Protein AF-A0A183E0H4-F1 (afdb_monomer_lite)

Sequence (202 aa):
MSLLGHLHLLYDAYFPPGSENLATLLWRYYAEKIAILVRGGAHVHQIIESRLINFPWLLFWPSLSDLASMDKVMIEGAPESAPLVTQIVVRIPWLSLIQFQAQQPMDAHRAFHSLLFSLLASCVSRPANYAICRASMPRLLNSLGALPWQLIEVERLNAVSARIASTFAPEILSDSNDVNNAFFEFVLPLLVKFFVREMKDI

Secondary structure (DSSP, 8-state):
--HHHHHHHHHHTTPPTT--SHHHHHHHHIIIIITT--SSHHHHHHHHHHHHTTS-GGG----HHHHHHHHHHHHHS-GGGHHHHHHHHTTS-HHHHHHHHTTS-HHHHHHHHHHHHHHHHHHHSSHHHHGGGTTHHHHHHHHHTTS-GGGS-HHHHHHHHHHHHHHS-GGGGTS--HHHHHHHHHHHHHHHHHHHHHTT--

Foldseek 3Di:
DDPVVVVFVVVCVVDDPPQNGPLSVVLVCCLPPQQADAPPNLVVLVVCLVVCLPPQLCPDQDALVSLVSLLCSLPNGHVSNLQSSLSSVLNHPVVVSLVVQVPPPLVSNLSVLLSNLSNLLSCLLDCVNCVVPLVSQLVVLVVCLPDPSVSHDPVSVVVSVVVSVVRHDPCCVVDPDSNSVSVCSSCVVVVVVVVVVVVVVD

Structure (mmCIF, N/CA/C/O backbone):
data_AF-A0A183E0H4-F1
#
_entry.id   AF-A0A183E0H4-F1
#
loop_
_atom_site.group_PDB
_atom_site.id
_atom_site.type_symbol
_atom_site.label_atom_id
_atom_site.label_alt_id
_atom_site.label_comp_id
_atom_site.label_asym_id
_atom_site.label_entity_id
_atom_site.label_seq_id
_atom_site.pdbx_PDB_ins_code
_atom_site.Cartn_x
_atom_site.Cartn_y
_atom_site.Cartn_z
_atom_site.occupancy
_atom_site.B_iso_or_equiv
_atom_site.auth_seq_id
_atom_site.auth_comp_id
_atom_site.auth_asym_id
_atom_site.auth_atom_id
_atom_site.pdbx_PDB_model_num
ATOM 1 N N . MET A 1 1 ? 9.330 -21.866 23.495 1.00 54.56 1 MET A N 1
ATOM 2 C CA . MET A 1 1 ? 9.533 -20.597 22.756 1.00 54.56 1 MET A CA 1
ATOM 3 C C . MET A 1 1 ? 10.850 -20.666 21.995 1.00 54.56 1 MET A C 1
ATOM 5 O O . MET A 1 1 ? 11.801 -21.203 22.546 1.00 54.56 1 MET A O 1
ATOM 9 N N . SER A 1 2 ? 10.900 -20.205 20.739 1.00 76.12 2 SER A N 1
ATOM 10 C CA . SER A 1 2 ? 12.092 -20.293 19.874 1.00 76.12 2 SER A CA 1
ATOM 11 C C . SER A 1 2 ? 13.109 -19.173 20.154 1.00 76.12 2 SER A C 1
ATOM 13 O O . SER A 1 2 ? 12.760 -18.146 20.734 1.00 76.12 2 SER A O 1
ATOM 15 N N . LEU A 1 3 ? 14.362 -19.352 19.712 1.00 63.81 3 LEU A N 1
ATOM 16 C CA . LEU A 1 3 ? 15.430 -18.336 19.773 1.00 63.81 3 LEU A CA 1
ATOM 17 C C . LEU A 1 3 ? 14.998 -17.011 19.124 1.00 63.81 3 LEU A C 1
ATOM 19 O O . LEU A 1 3 ? 15.255 -15.938 19.661 1.00 63.81 3 LEU A O 1
ATOM 23 N N . LEU A 1 4 ? 14.285 -17.104 18.000 1.00 62.47 4 LEU A N 1
ATOM 24 C CA . LEU A 1 4 ? 13.725 -15.952 17.299 1.00 62.47 4 LEU A CA 1
ATOM 25 C C . LEU A 1 4 ? 12.728 -15.190 18.187 1.00 62.47 4 LEU A C 1
ATOM 27 O O . LEU A 1 4 ? 12.750 -13.967 18.210 1.00 62.47 4 LEU A O 1
ATOM 31 N N . GLY A 1 5 ? 11.918 -15.902 18.978 1.00 66.81 5 GLY A N 1
ATOM 32 C CA . GLY A 1 5 ? 10.994 -15.294 19.940 1.00 66.81 5 GLY A CA 1
ATOM 33 C C . GLY A 1 5 ? 11.697 -14.542 21.077 1.00 66.81 5 GLY A C 1
ATOM 34 O O . GLY A 1 5 ? 11.263 -13.456 21.444 1.00 66.81 5 GLY A O 1
ATOM 35 N N . HIS A 1 6 ? 12.812 -15.069 21.596 1.00 63.81 6 HIS A N 1
ATOM 36 C CA . HIS A 1 6 ? 13.625 -14.354 22.592 1.00 63.81 6 HIS A CA 1
ATOM 37 C C . HIS A 1 6 ? 14.328 -13.125 22.005 1.00 63.81 6 HIS A C 1
ATOM 39 O O . HIS A 1 6 ? 14.405 -12.097 22.671 1.00 63.81 6 HIS A O 1
ATOM 45 N N . LEU A 1 7 ? 14.819 -13.218 20.765 1.00 64.06 7 LEU A N 1
ATOM 46 C CA . LEU A 1 7 ? 15.409 -12.076 20.069 1.00 64.06 7 LEU A CA 1
ATOM 47 C C . LEU A 1 7 ? 14.367 -10.978 19.843 1.00 64.06 7 LEU A C 1
ATOM 49 O O . LEU A 1 7 ? 14.660 -9.828 20.138 1.00 64.06 7 LEU A O 1
ATOM 53 N N . HIS A 1 8 ? 13.149 -11.322 19.413 1.00 63.44 8 HIS A N 1
ATOM 54 C CA . HIS A 1 8 ? 12.055 -10.355 19.279 1.00 63.44 8 HIS A CA 1
ATOM 55 C C . HIS A 1 8 ? 11.807 -9.580 20.579 1.00 63.44 8 HIS A C 1
ATOM 57 O O . HIS A 1 8 ? 11.914 -8.360 20.579 1.00 63.44 8 HIS A O 1
ATOM 63 N N . LEU A 1 9 ? 11.610 -10.284 21.699 1.00 65.81 9 LEU A N 1
ATOM 64 C CA . LEU A 1 9 ? 11.351 -9.650 22.998 1.00 65.81 9 LEU A CA 1
ATOM 65 C C . LEU A 1 9 ? 12.494 -8.742 23.480 1.00 65.81 9 LEU A C 1
ATOM 67 O O . LEU A 1 9 ? 12.243 -7.709 24.096 1.00 65.81 9 LEU A O 1
ATOM 71 N N . LEU A 1 10 ? 13.750 -9.119 23.221 1.00 63.91 10 LEU A N 1
ATOM 72 C CA . LEU A 1 10 ? 14.912 -8.301 23.581 1.00 63.91 10 LEU A CA 1
ATOM 73 C C . LEU A 1 10 ? 15.050 -7.066 22.688 1.00 63.91 10 LEU A C 1
ATOM 75 O O . LEU A 1 10 ? 15.424 -6.007 23.180 1.00 63.91 10 LEU A O 1
ATOM 79 N N . TYR A 1 11 ? 14.751 -7.184 21.396 1.00 62.31 11 TYR A N 1
ATOM 80 C CA . TYR A 1 11 ? 14.824 -6.061 20.463 1.00 62.31 11 TYR A CA 1
ATOM 81 C C . TYR A 1 11 ? 13.684 -5.056 20.659 1.00 62.31 11 TYR A C 1
ATOM 83 O O . TYR A 1 11 ? 13.938 -3.855 20.573 1.00 62.31 11 TYR A O 1
ATOM 91 N N . ASP A 1 12 ? 12.482 -5.519 21.018 1.00 61.09 12 ASP A N 1
ATOM 92 C CA . ASP A 1 12 ? 11.325 -4.659 21.299 1.00 61.09 12 ASP A CA 1
ATOM 93 C C . ASP A 1 12 ? 11.611 -3.646 22.431 1.00 61.09 12 ASP A C 1
ATOM 95 O O . ASP A 1 12 ? 11.100 -2.529 22.412 1.00 61.09 12 ASP A O 1
ATOM 99 N N . ALA A 1 13 ? 12.502 -3.981 23.376 1.00 64.12 13 ALA A N 1
ATOM 100 C CA . ALA A 1 13 ? 12.922 -3.086 24.461 1.00 64.12 13 ALA A CA 1
ATOM 101 C C . ALA A 1 13 ? 13.880 -1.953 24.028 1.00 64.12 13 ALA A C 1
ATOM 103 O O . ALA A 1 13 ? 14.036 -0.976 24.761 1.00 64.12 13 ALA A O 1
ATOM 104 N N . TYR A 1 14 ? 14.532 -2.071 22.866 1.00 65.12 14 TYR A N 1
ATOM 105 C CA . TYR A 1 14 ? 15.525 -1.109 22.359 1.00 65.12 14 TYR A CA 1
ATOM 106 C C . TYR A 1 14 ? 15.056 -0.342 21.124 1.00 65.12 14 TYR A C 1
ATOM 108 O O . TYR A 1 14 ? 15.820 0.437 20.544 1.00 65.12 14 TYR A O 1
ATOM 116 N N . PHE A 1 15 ? 13.818 -0.557 20.692 1.00 59.38 15 PHE A N 1
ATOM 117 C CA . PHE A 1 15 ? 13.309 0.120 19.520 1.00 59.38 15 PHE A CA 1
ATOM 118 C C . PHE A 1 15 ? 13.012 1.601 19.797 1.00 59.38 15 PHE A C 1
ATOM 120 O O . PHE A 1 15 ? 12.482 1.953 20.854 1.00 59.38 15 PHE A O 1
ATOM 127 N N . PRO A 1 16 ? 13.375 2.502 18.863 1.00 57.97 16 PRO A N 1
ATOM 128 C CA . PRO A 1 16 ? 13.079 3.916 19.004 1.00 57.97 16 PRO A CA 1
ATOM 129 C C . PRO A 1 16 ? 11.561 4.130 19.112 1.00 57.97 16 PRO A C 1
ATOM 131 O O . PRO A 1 16 ? 10.794 3.361 18.519 1.00 57.97 16 PRO A O 1
ATOM 134 N N . PRO A 1 17 ? 11.115 5.183 19.820 1.00 54.41 17 PRO A N 1
ATOM 135 C CA . PRO A 1 17 ? 9.699 5.465 20.021 1.00 54.41 17 PRO A CA 1
ATOM 136 C C . PRO A 1 17 ? 8.885 5.374 18.723 1.00 54.41 17 PRO A C 1
ATOM 138 O O . PRO A 1 17 ? 9.263 5.918 17.685 1.00 54.41 17 PRO A O 1
ATOM 141 N N . GLY A 1 18 ? 7.769 4.646 18.785 1.00 56.28 18 GLY A N 1
ATOM 142 C CA . GLY A 1 18 ? 6.884 4.393 17.648 1.00 56.28 18 GLY A CA 1
ATOM 143 C C . GLY A 1 18 ? 7.304 3.232 16.743 1.00 56.28 18 GLY A C 1
ATOM 144 O O . GLY A 1 18 ? 6.648 3.020 15.730 1.00 56.28 18 GLY A O 1
ATOM 145 N N . SER A 1 19 ? 8.387 2.512 17.041 1.00 57.25 19 SER A N 1
ATOM 146 C CA . SER A 1 19 ? 8.792 1.316 16.294 1.00 57.25 19 SER A CA 1
ATOM 147 C C . SER A 1 19 ? 8.360 0.070 17.056 1.00 57.25 19 SER A C 1
ATOM 149 O O . SER A 1 19 ? 9.079 -0.433 17.908 1.00 57.25 19 SER A O 1
ATOM 151 N N . GLU A 1 20 ? 7.142 -0.384 16.773 1.00 68.25 20 GLU A N 1
ATOM 152 C CA . GLU A 1 20 ? 6.485 -1.451 17.539 1.00 68.25 20 GLU A CA 1
ATOM 153 C C . GLU A 1 20 ? 7.101 -2.834 17.295 1.00 68.25 20 GLU A C 1
ATOM 155 O O . GLU A 1 20 ? 6.938 -3.729 18.116 1.00 68.25 20 GLU A O 1
ATOM 160 N N . ASN A 1 21 ? 7.801 -3.016 16.170 1.00 77.00 21 ASN A N 1
ATOM 161 C CA . ASN A 1 21 ? 8.535 -4.235 15.853 1.00 77.00 21 ASN A CA 1
ATOM 162 C C . ASN A 1 21 ? 9.604 -4.004 14.764 1.00 77.00 21 ASN A C 1
ATOM 164 O O . ASN A 1 21 ? 9.688 -2.944 14.132 1.00 77.00 21 ASN A O 1
ATOM 168 N N . LEU A 1 22 ? 10.403 -5.045 14.500 1.00 83.94 22 LEU A N 1
ATOM 169 C CA . LEU A 1 22 ? 11.461 -5.036 13.483 1.00 83.94 22 LEU A CA 1
ATOM 170 C C . LEU A 1 22 ? 10.940 -4.719 12.070 1.00 83.94 22 LEU A C 1
ATOM 172 O O . LEU A 1 22 ? 11.652 -4.088 11.291 1.00 83.94 22 LEU A O 1
ATOM 176 N N . ALA A 1 23 ? 9.714 -5.133 11.734 1.00 88.62 23 ALA A N 1
ATOM 177 C CA . ALA A 1 23 ? 9.121 -4.854 10.428 1.00 88.62 23 ALA A CA 1
ATOM 178 C C . ALA A 1 23 ? 8.888 -3.352 10.240 1.00 88.62 23 ALA A C 1
ATOM 180 O O . ALA A 1 23 ? 9.222 -2.808 9.190 1.00 88.62 23 ALA A O 1
ATOM 181 N N . THR A 1 24 ? 8.395 -2.675 11.279 1.00 88.12 24 THR A N 1
ATOM 182 C CA . THR A 1 24 ? 8.194 -1.221 11.287 1.00 88.12 24 THR A CA 1
ATOM 183 C C . THR A 1 24 ? 9.509 -0.469 11.119 1.00 88.12 24 THR A C 1
ATOM 185 O O . THR A 1 24 ? 9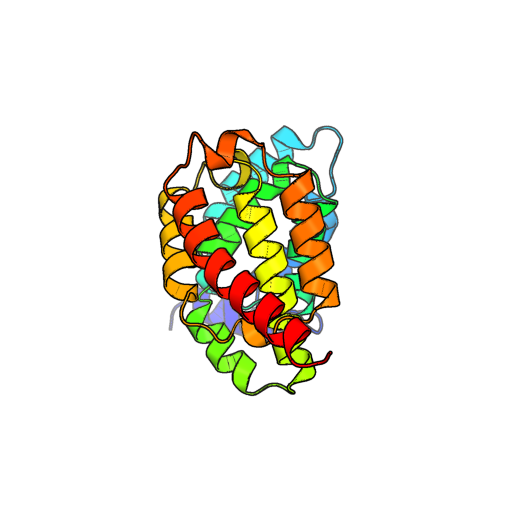.583 0.469 10.326 1.00 88.12 24 THR A O 1
ATOM 188 N N . LEU A 1 25 ? 10.580 -0.901 11.791 1.00 87.12 25 LEU A N 1
ATOM 189 C CA . LEU A 1 25 ? 11.903 -0.301 11.590 1.00 87.12 25 LEU A CA 1
ATOM 190 C C . LEU A 1 25 ? 12.424 -0.473 10.174 1.00 87.12 25 LEU A C 1
ATOM 192 O O . LEU A 1 25 ? 12.925 0.478 9.573 1.00 87.12 25 LEU A O 1
ATOM 196 N N . LEU A 1 26 ? 12.318 -1.692 9.655 1.00 90.69 26 LEU A N 1
ATOM 197 C CA . LEU A 1 26 ? 12.796 -2.020 8.324 1.00 90.69 26 LEU A CA 1
ATOM 198 C C . LEU A 1 26 ? 12.029 -1.233 7.262 1.00 90.69 26 LEU A C 1
ATOM 200 O O . LEU A 1 26 ? 12.641 -0.685 6.347 1.00 90.69 26 LEU A O 1
ATOM 204 N N . TRP A 1 27 ? 10.708 -1.128 7.431 1.00 93.38 27 TRP A N 1
ATOM 205 C CA . TRP A 1 27 ? 9.846 -0.297 6.603 1.00 93.38 27 TRP A CA 1
ATOM 206 C C . TRP A 1 27 ? 10.286 1.169 6.626 1.00 93.38 27 TRP A C 1
ATOM 208 O O . TRP A 1 27 ? 10.532 1.744 5.569 1.00 93.38 27 TRP A O 1
ATOM 218 N N . ARG A 1 28 ? 10.449 1.774 7.808 1.00 91.81 28 ARG A N 1
ATOM 219 C CA . ARG A 1 28 ? 10.838 3.189 7.926 1.00 91.81 28 ARG A CA 1
ATOM 220 C C . ARG A 1 28 ? 12.201 3.470 7.320 1.00 91.81 28 ARG A C 1
ATOM 222 O O . ARG A 1 28 ? 12.344 4.421 6.558 1.00 91.81 28 ARG A O 1
ATOM 229 N N . TYR A 1 29 ? 13.182 2.609 7.587 1.00 91.12 29 TYR A N 1
ATOM 230 C CA . TYR A 1 29 ? 14.496 2.724 6.963 1.00 91.12 29 TYR A CA 1
ATOM 231 C C . TYR A 1 29 ? 14.396 2.656 5.434 1.00 91.12 29 TYR A C 1
ATOM 233 O O . TYR A 1 29 ? 14.982 3.486 4.737 1.00 91.12 29 TYR A O 1
ATOM 241 N N . TYR A 1 30 ? 13.624 1.700 4.909 1.00 92.94 30 TYR A N 1
ATOM 242 C CA . TYR A 1 30 ? 13.388 1.581 3.475 1.00 92.94 30 TYR A CA 1
ATOM 243 C C . TYR A 1 30 ? 12.743 2.851 2.903 1.00 92.94 30 TYR A C 1
ATOM 245 O O . TYR A 1 30 ? 13.280 3.434 1.961 1.00 92.94 30 TYR A O 1
ATOM 253 N N . ALA A 1 31 ? 11.644 3.315 3.499 1.00 93.75 31 ALA A N 1
ATOM 254 C CA . ALA A 1 31 ? 10.902 4.485 3.046 1.00 93.75 31 ALA A CA 1
ATOM 255 C C . ALA A 1 31 ? 11.752 5.768 3.064 1.00 93.75 31 ALA A C 1
ATOM 257 O O . ALA A 1 31 ? 11.697 6.562 2.128 1.00 93.75 31 ALA A O 1
ATOM 258 N N . GLU A 1 32 ? 12.573 5.965 4.097 1.00 92.00 32 GLU A N 1
ATOM 259 C CA . GLU A 1 32 ? 13.366 7.186 4.260 1.00 92.00 32 GLU A CA 1
ATOM 260 C C . GLU A 1 32 ? 14.668 7.198 3.457 1.00 92.00 32 GLU A C 1
ATOM 262 O O . GLU A 1 32 ? 15.131 8.266 3.055 1.00 92.00 32 GLU A O 1
ATOM 267 N N . LYS A 1 33 ? 15.318 6.040 3.290 1.00 90.19 33 LYS A N 1
ATOM 268 C CA . LYS A 1 33 ? 16.689 5.976 2.753 1.00 90.19 33 LYS A CA 1
ATOM 269 C C . LYS A 1 33 ? 16.774 5.361 1.373 1.00 90.19 33 LYS A C 1
ATOM 271 O O . LYS A 1 33 ? 17.664 5.731 0.613 1.00 90.19 33 LYS A O 1
ATOM 276 N N . ILE A 1 34 ? 15.886 4.425 1.059 1.00 90.06 34 ILE A N 1
ATOM 277 C CA . ILE A 1 34 ? 15.992 3.603 -0.146 1.00 90.06 34 ILE A CA 1
ATOM 278 C C . ILE A 1 34 ? 14.960 4.021 -1.183 1.00 90.06 34 ILE A C 1
ATOM 280 O O . ILE A 1 34 ? 15.313 4.245 -2.338 1.00 90.06 34 ILE A O 1
ATOM 284 N N . ALA A 1 35 ? 13.702 4.174 -0.771 1.00 90.81 35 ALA A N 1
ATOM 285 C CA . ALA A 1 35 ? 12.582 4.446 -1.665 1.00 90.81 35 ALA A CA 1
ATOM 286 C C . ALA A 1 35 ? 12.752 5.728 -2.503 1.00 90.81 35 ALA A C 1
ATOM 288 O O . ALA A 1 35 ? 12.206 5.840 -3.594 1.00 90.81 35 ALA A O 1
ATOM 289 N N . ILE A 1 36 ? 13.550 6.684 -2.023 1.00 86.62 36 ILE A N 1
ATOM 290 C CA . ILE A 1 36 ? 13.814 7.970 -2.686 1.00 86.62 36 ILE A CA 1
ATOM 291 C C . ILE A 1 36 ? 15.041 7.958 -3.618 1.00 86.62 36 ILE A C 1
ATOM 293 O O . ILE A 1 36 ? 15.395 8.988 -4.191 1.00 86.62 36 ILE A O 1
ATOM 297 N N . LEU A 1 37 ? 15.742 6.828 -3.761 1.00 85.25 37 LEU A N 1
ATOM 298 C CA . LEU A 1 37 ? 16.953 6.746 -4.582 1.00 85.25 37 LEU A CA 1
ATOM 299 C C . LEU A 1 37 ? 16.603 6.704 -6.078 1.00 85.25 37 LEU A C 1
ATOM 301 O O . LEU A 1 37 ? 16.269 5.652 -6.617 1.00 85.25 37 LEU A O 1
ATOM 305 N N . VAL A 1 38 ? 16.721 7.854 -6.753 1.00 70.31 38 VAL A N 1
ATOM 306 C CA . VAL A 1 38 ? 16.370 8.026 -8.181 1.00 70.31 38 VAL A CA 1
ATOM 307 C C . VAL A 1 38 ? 17.519 7.668 -9.144 1.00 70.31 38 VAL A C 1
ATOM 309 O O . VAL A 1 38 ? 17.275 7.208 -10.256 1.00 70.31 38 VAL A O 1
ATOM 312 N N . ARG A 1 39 ? 18.794 7.858 -8.767 1.00 63.66 39 ARG A N 1
ATOM 313 C CA . ARG A 1 39 ? 19.955 7.605 -9.656 1.00 63.66 39 ARG A CA 1
ATOM 314 C C . ARG A 1 39 ? 20.671 6.308 -9.286 1.00 63.66 39 ARG A C 1
ATOM 316 O O . ARG A 1 39 ? 21.101 6.155 -8.151 1.00 63.66 39 ARG A O 1
ATOM 323 N N . GLY A 1 40 ? 20.808 5.386 -10.245 1.00 61.59 40 GLY A N 1
ATOM 324 C CA . GLY A 1 40 ? 21.384 4.051 -10.003 1.00 61.59 40 GLY A CA 1
ATOM 325 C C . GLY A 1 40 ? 20.495 3.135 -9.146 1.00 61.59 40 GLY A C 1
ATOM 326 O O . GLY A 1 40 ? 20.929 2.057 -8.744 1.00 61.59 40 GLY A O 1
ATOM 327 N N . GLY A 1 41 ? 19.255 3.561 -8.878 1.00 67.00 41 GLY A N 1
ATOM 328 C CA . GLY A 1 41 ? 18.334 2.912 -7.953 1.00 67.00 41 GLY A CA 1
ATOM 329 C C . GLY A 1 41 ? 17.837 1.555 -8.431 1.00 67.00 41 GLY A C 1
ATOM 330 O O . GLY A 1 41 ? 17.652 0.684 -7.598 1.00 67.00 41 GLY A O 1
ATOM 331 N N . ALA A 1 42 ? 17.678 1.320 -9.737 1.00 78.25 42 ALA A N 1
ATOM 332 C CA . ALA A 1 42 ? 17.058 0.087 -10.234 1.00 78.25 42 ALA A CA 1
ATOM 333 C C . ALA A 1 42 ? 17.757 -1.195 -9.742 1.00 78.25 42 ALA A C 1
ATOM 335 O O . ALA A 1 42 ? 17.097 -2.113 -9.262 1.00 78.25 42 ALA A O 1
ATOM 336 N N . HIS A 1 43 ? 19.094 -1.241 -9.780 1.00 82.69 43 HIS A N 1
ATOM 337 C CA . HIS A 1 43 ? 19.848 -2.391 -9.270 1.00 82.69 43 HIS A CA 1
ATOM 338 C C . HIS A 1 43 ? 19.755 -2.517 -7.741 1.00 82.69 43 HIS A C 1
ATOM 340 O O . HIS A 1 43 ? 19.598 -3.617 -7.212 1.00 82.69 43 HIS A O 1
ATOM 346 N N . VAL A 1 44 ? 19.807 -1.389 -7.026 1.00 82.88 44 VAL A N 1
ATOM 347 C CA . VAL A 1 44 ? 19.673 -1.346 -5.563 1.00 82.88 44 VAL A CA 1
ATOM 348 C C . VAL A 1 44 ? 18.282 -1.818 -5.134 1.00 82.88 44 VAL A C 1
ATOM 350 O O . VAL A 1 44 ? 18.179 -2.675 -4.261 1.00 82.88 44 VAL A O 1
ATOM 353 N N . HIS A 1 45 ? 17.226 -1.327 -5.784 1.00 84.44 45 HIS A N 1
ATOM 354 C CA . HIS A 1 45 ? 15.837 -1.723 -5.559 1.00 84.44 45 HIS A CA 1
ATOM 355 C C . HIS A 1 45 ? 15.626 -3.201 -5.854 1.00 84.44 45 HIS A C 1
ATOM 357 O O . HIS A 1 45 ? 15.047 -3.880 -5.020 1.00 84.44 45 HIS A O 1
ATOM 363 N N . GLN A 1 46 ? 16.183 -3.739 -6.944 1.00 84.69 46 GLN A N 1
ATOM 364 C CA . GLN A 1 46 ? 16.117 -5.177 -7.234 1.00 84.69 46 GLN A CA 1
ATOM 365 C C . GLN A 1 46 ? 16.790 -6.031 -6.151 1.00 84.69 46 GLN A C 1
ATOM 367 O O . GLN A 1 46 ? 16.219 -7.025 -5.697 1.00 84.69 46 GLN A O 1
ATOM 372 N N . ILE A 1 47 ? 17.998 -5.656 -5.709 1.00 86.00 47 ILE A N 1
ATOM 373 C CA . ILE A 1 47 ? 18.689 -6.381 -4.634 1.00 86.00 47 ILE A CA 1
ATOM 374 C C . ILE A 1 47 ? 17.865 -6.311 -3.352 1.00 86.00 47 ILE A C 1
ATOM 376 O O . ILE A 1 47 ? 17.617 -7.342 -2.723 1.00 86.00 47 ILE A O 1
ATOM 380 N N . ILE A 1 48 ? 17.433 -5.115 -2.964 1.00 85.75 48 ILE A N 1
ATOM 381 C CA . ILE A 1 48 ? 16.687 -4.900 -1.729 1.00 85.75 48 ILE A CA 1
ATOM 382 C C . ILE A 1 48 ? 15.351 -5.638 -1.775 1.00 85.75 48 ILE A C 1
ATOM 384 O O . ILE A 1 48 ? 15.052 -6.369 -0.837 1.00 85.75 48 ILE A O 1
ATOM 388 N N . GLU A 1 49 ? 14.602 -5.552 -2.870 1.00 85.44 49 GLU A N 1
ATOM 389 C CA . GLU A 1 49 ? 13.362 -6.298 -3.080 1.00 85.44 49 GLU A CA 1
ATOM 390 C C . GLU A 1 49 ? 13.587 -7.809 -2.932 1.00 85.44 49 GLU A C 1
ATOM 392 O O . GLU A 1 49 ? 12.874 -8.457 -2.167 1.00 85.44 49 GLU A O 1
ATOM 397 N N . SER A 1 50 ? 14.632 -8.367 -3.558 1.00 85.56 50 SER A N 1
ATOM 398 C CA . SER A 1 50 ? 14.938 -9.806 -3.482 1.00 85.56 50 SER A CA 1
ATOM 399 C C . SER A 1 50 ? 15.241 -10.302 -2.060 1.00 85.56 50 SER A C 1
ATOM 401 O O . SER A 1 50 ? 15.038 -11.477 -1.741 1.00 85.56 50 SER A O 1
ATOM 403 N N . ARG A 1 51 ? 15.731 -9.416 -1.186 1.00 86.81 51 ARG A N 1
ATOM 404 C CA . ARG A 1 51 ? 16.032 -9.729 0.216 1.00 86.81 51 ARG A CA 1
ATOM 405 C C . ARG A 1 51 ? 14.827 -9.479 1.109 1.00 86.81 51 ARG A C 1
ATOM 407 O O . ARG A 1 51 ? 14.474 -10.345 1.907 1.00 86.81 51 ARG A O 1
ATOM 414 N N . LEU A 1 52 ? 14.186 -8.327 0.948 1.00 87.25 52 LEU A N 1
ATOM 415 C CA . LEU A 1 52 ? 13.072 -7.890 1.776 1.00 87.25 52 LEU A CA 1
ATOM 416 C C . LEU A 1 52 ? 11.799 -8.687 1.514 1.00 87.25 52 LEU A C 1
ATOM 418 O O . LEU A 1 52 ? 11.024 -8.867 2.441 1.00 87.25 52 LEU A O 1
ATOM 422 N N . ILE A 1 53 ? 11.591 -9.254 0.325 1.00 84.25 53 ILE A N 1
ATOM 423 C CA . ILE A 1 53 ? 10.424 -10.106 0.037 1.00 84.25 53 ILE A CA 1
ATOM 424 C C . ILE A 1 53 ? 10.287 -11.309 0.987 1.00 84.25 53 ILE A C 1
ATOM 426 O O . ILE A 1 53 ? 9.172 -11.738 1.283 1.00 84.25 53 ILE A O 1
ATOM 430 N N . ASN A 1 54 ? 11.413 -11.841 1.475 1.00 85.56 54 ASN A N 1
ATOM 431 C CA . ASN A 1 54 ? 11.455 -12.995 2.376 1.00 85.56 54 ASN A CA 1
ATOM 432 C C . ASN A 1 54 ? 11.283 -12.605 3.849 1.00 85.56 54 ASN A C 1
ATOM 434 O O . ASN A 1 54 ? 11.208 -13.477 4.716 1.00 85.56 54 ASN A O 1
ATOM 438 N N . PHE A 1 55 ? 11.244 -11.307 4.148 1.00 88.50 55 PHE A N 1
ATOM 439 C CA . PHE A 1 55 ? 10.990 -10.828 5.494 1.00 88.50 55 PHE A CA 1
ATOM 440 C C . PHE A 1 55 ? 9.544 -11.176 5.909 1.00 88.50 55 PHE A C 1
ATOM 442 O O . PHE A 1 55 ? 8.639 -11.119 5.069 1.00 88.50 55 PHE A O 1
ATOM 449 N N . PRO A 1 56 ? 9.285 -11.549 7.179 1.00 88.69 56 PRO A N 1
ATOM 450 C CA . PRO A 1 56 ? 7.953 -11.933 7.646 1.00 88.69 56 PRO A CA 1
ATOM 451 C C . PRO A 1 56 ? 7.018 -10.718 7.785 1.00 88.69 56 PRO A C 1
ATOM 453 O O . PRO A 1 56 ? 6.618 -10.346 8.884 1.00 88.69 56 PRO A O 1
ATOM 456 N N . TRP A 1 57 ? 6.615 -10.118 6.660 1.00 91.94 57 TRP A N 1
ATOM 457 C CA . TRP A 1 57 ? 5.722 -8.950 6.603 1.00 91.94 57 TRP A CA 1
ATOM 458 C C . TRP A 1 57 ? 4.334 -9.186 7.211 1.00 91.94 57 TRP A C 1
ATOM 460 O O . TRP A 1 57 ? 3.641 -8.226 7.516 1.00 91.94 57 TRP A O 1
ATOM 470 N N . LEU A 1 58 ? 3.945 -10.437 7.472 1.00 89.62 58 LEU A N 1
ATOM 471 C CA . LEU A 1 58 ? 2.748 -10.752 8.262 1.00 89.62 58 LEU A CA 1
ATOM 472 C C . LEU A 1 58 ? 2.824 -10.218 9.706 1.00 89.62 58 LEU A C 1
ATOM 474 O O . LEU A 1 58 ? 1.794 -10.035 10.348 1.00 89.62 58 LEU A O 1
ATOM 478 N N . LEU A 1 59 ? 4.038 -9.982 10.217 1.00 87.88 59 LEU A N 1
ATOM 479 C CA . LEU A 1 59 ? 4.287 -9.368 11.524 1.00 87.88 59 LEU A CA 1
ATOM 480 C C . LEU A 1 59 ? 4.262 -7.835 11.458 1.00 87.88 59 LEU A C 1
ATOM 482 O O . LEU A 1 59 ? 4.352 -7.177 12.490 1.00 87.88 59 LEU A O 1
ATOM 486 N N . PHE A 1 60 ? 4.154 -7.250 10.262 1.00 90.50 60 PHE A N 1
ATOM 487 C CA . PHE A 1 60 ? 4.072 -5.808 10.107 1.00 90.50 60 PHE A CA 1
ATOM 488 C C . PHE A 1 60 ? 2.656 -5.324 10.411 1.00 90.50 60 PHE A C 1
ATOM 490 O O . PHE A 1 60 ? 1.696 -5.696 9.735 1.00 90.50 60 PHE A O 1
ATOM 497 N N . TRP A 1 61 ? 2.544 -4.492 11.442 1.00 88.69 61 TRP A N 1
ATOM 498 C CA . TRP A 1 61 ? 1.307 -3.854 11.877 1.00 88.69 61 TRP A CA 1
ATOM 499 C C . TRP A 1 61 ? 1.453 -2.345 11.671 1.00 88.69 61 TRP A C 1
ATOM 501 O O . TRP A 1 61 ? 1.895 -1.648 12.581 1.00 88.69 61 TRP A O 1
ATOM 511 N N . PRO A 1 62 ? 1.186 -1.831 10.455 1.00 91.50 62 PRO A N 1
ATOM 512 C CA . PRO A 1 62 ? 1.404 -0.424 10.153 1.00 91.50 62 PRO A CA 1
ATOM 513 C C . PRO A 1 62 ? 0.517 0.490 11.005 1.00 91.50 62 PRO A C 1
ATOM 515 O O . PRO A 1 62 ? -0.706 0.332 11.058 1.00 91.50 62 PRO A O 1
ATOM 518 N N . SER A 1 63 ? 1.139 1.503 11.605 1.00 90.38 63 SER A N 1
ATOM 519 C CA . SER A 1 63 ? 0.440 2.654 12.176 1.00 90.38 63 SER A CA 1
ATOM 520 C C . SER A 1 63 ? -0.077 3.594 11.074 1.00 90.38 63 SER A C 1
ATOM 522 O O . SER A 1 63 ? 0.246 3.440 9.893 1.00 90.38 63 SER A O 1
ATOM 524 N N . LEU A 1 64 ? -0.825 4.638 11.452 1.00 91.88 64 LEU A N 1
ATOM 525 C CA . LEU A 1 64 ? -1.209 5.713 10.524 1.00 91.88 64 LEU A CA 1
ATOM 526 C C . LEU A 1 64 ? 0.007 6.372 9.852 1.00 91.88 64 LEU A C 1
ATOM 528 O O . LEU A 1 64 ? -0.041 6.681 8.665 1.00 91.88 64 LEU A O 1
ATOM 532 N N . SER A 1 65 ? 1.100 6.557 10.597 1.00 92.81 65 SER A N 1
ATOM 533 C CA . SER A 1 65 ? 2.348 7.124 10.069 1.00 92.81 65 SER A CA 1
ATOM 534 C C . SER A 1 65 ? 3.002 6.190 9.046 1.00 92.81 65 SER A C 1
ATOM 536 O O . SER A 1 65 ? 3.482 6.620 7.993 1.00 92.81 65 SER A O 1
ATOM 538 N N . ASP A 1 66 ? 2.962 4.883 9.309 1.00 94.50 66 ASP A N 1
ATOM 539 C CA . ASP A 1 66 ? 3.524 3.895 8.393 1.00 94.50 66 ASP A CA 1
ATOM 540 C C . ASP A 1 66 ? 2.682 3.809 7.110 1.00 94.50 66 ASP A C 1
ATOM 542 O O . ASP A 1 66 ? 3.239 3.842 6.018 1.00 94.50 66 ASP A O 1
ATOM 546 N N . LEU A 1 67 ? 1.349 3.840 7.208 1.00 95.12 67 LEU A N 1
ATOM 547 C CA . LEU A 1 67 ? 0.468 3.944 6.038 1.00 95.12 67 LEU A CA 1
ATOM 548 C C . LEU A 1 67 ? 0.701 5.223 5.226 1.00 95.12 67 LEU A C 1
ATOM 550 O O . LEU A 1 67 ? 0.778 5.166 4.000 1.00 95.12 67 LEU A O 1
ATOM 554 N N . ALA A 1 68 ? 0.838 6.371 5.892 1.00 95.31 68 ALA A N 1
ATOM 555 C CA . ALA A 1 68 ? 1.118 7.638 5.225 1.00 95.31 68 ALA A CA 1
ATOM 556 C C . ALA A 1 68 ? 2.469 7.614 4.498 1.00 95.31 68 ALA A C 1
ATOM 558 O O . ALA A 1 68 ? 2.580 8.120 3.383 1.00 95.31 68 ALA A O 1
ATOM 559 N N . SER A 1 69 ? 3.491 6.990 5.090 1.00 96.38 69 SER A N 1
ATOM 560 C CA . SER A 1 69 ? 4.785 6.816 4.422 1.00 96.38 69 SER A CA 1
ATOM 561 C C . SER A 1 69 ? 4.722 5.810 3.270 1.00 96.38 69 SER A C 1
ATOM 563 O O . SER A 1 69 ? 5.358 6.054 2.249 1.00 96.38 69 SER A O 1
ATOM 565 N N . MET A 1 70 ? 3.927 4.735 3.365 1.00 97.06 70 MET A N 1
ATOM 566 C CA . MET A 1 70 ? 3.685 3.810 2.243 1.00 97.06 70 MET A CA 1
ATOM 567 C C . MET A 1 70 ? 3.037 4.530 1.064 1.00 97.06 70 MET A C 1
ATOM 569 O O . MET A 1 70 ? 3.527 4.431 -0.059 1.00 97.06 70 MET A O 1
ATOM 573 N N . ASP A 1 71 ? 1.978 5.297 1.322 1.00 95.44 71 ASP A N 1
ATOM 574 C CA . ASP A 1 71 ? 1.291 6.078 0.292 1.00 95.44 71 ASP A CA 1
ATOM 575 C C . ASP A 1 71 ? 2.229 7.120 -0.332 1.00 95.44 71 ASP A C 1
ATOM 577 O O . ASP A 1 71 ? 2.337 7.211 -1.555 1.00 95.44 71 ASP A O 1
ATOM 581 N N . LYS A 1 72 ? 3.011 7.827 0.494 1.00 95.00 72 LYS A N 1
ATOM 582 C CA . LYS A 1 72 ? 4.021 8.779 0.023 1.00 95.00 72 LYS A CA 1
ATOM 583 C C . LYS A 1 72 ? 5.066 8.121 -0.878 1.00 95.00 72 LYS A C 1
ATOM 585 O O . LYS A 1 72 ? 5.378 8.671 -1.927 1.00 95.00 72 LYS A O 1
ATOM 590 N N . VAL A 1 73 ? 5.591 6.949 -0.510 1.00 95.44 73 VAL A N 1
ATOM 591 C CA . VAL A 1 73 ? 6.554 6.210 -1.347 1.00 95.44 73 VAL A CA 1
ATOM 592 C C . VAL A 1 73 ? 5.943 5.845 -2.698 1.00 95.44 73 VAL A C 1
ATOM 594 O O . VAL A 1 73 ? 6.615 5.958 -3.717 1.00 95.44 73 VAL A O 1
ATOM 597 N N . MET A 1 74 ? 4.672 5.449 -2.732 1.00 94.31 74 MET A N 1
ATOM 598 C CA . MET A 1 74 ? 4.000 5.111 -3.988 1.00 94.31 74 MET A CA 1
ATOM 599 C C . MET A 1 74 ? 3.781 6.319 -4.908 1.00 94.31 74 MET A C 1
ATOM 601 O O . MET A 1 74 ? 3.689 6.144 -6.122 1.00 94.31 74 MET A O 1
ATOM 605 N N . ILE A 1 75 ? 3.674 7.525 -4.343 1.00 91.00 75 ILE A N 1
ATOM 606 C CA . ILE A 1 75 ? 3.397 8.764 -5.084 1.00 91.00 75 ILE A CA 1
ATOM 607 C C . ILE A 1 75 ? 4.689 9.485 -5.484 1.00 91.00 75 ILE A C 1
ATOM 609 O O . ILE A 1 75 ? 4.834 9.908 -6.629 1.00 91.00 75 ILE A O 1
ATOM 613 N N . GLU A 1 76 ? 5.608 9.656 -4.537 1.00 92.06 76 GLU A N 1
ATOM 614 C CA . GLU A 1 76 ? 6.802 10.502 -4.665 1.00 92.06 76 GLU A CA 1
ATOM 615 C C . GLU A 1 76 ? 8.105 9.696 -4.777 1.00 92.06 76 GLU A C 1
ATOM 617 O O . GLU A 1 76 ? 9.154 10.256 -5.098 1.00 92.06 76 GLU A O 1
ATOM 622 N N . GLY A 1 77 ? 8.067 8.398 -4.467 1.00 90.81 77 GLY A N 1
ATOM 623 C CA . GLY A 1 77 ? 9.240 7.530 -4.492 1.00 90.81 77 GLY A CA 1
ATOM 624 C C . GLY A 1 77 ? 9.691 7.152 -5.902 1.00 90.81 77 GLY A C 1
ATOM 625 O O . GLY A 1 77 ? 9.047 7.445 -6.912 1.00 90.81 77 GLY A O 1
ATOM 626 N N . ALA A 1 78 ? 10.825 6.458 -5.969 1.00 90.88 78 ALA A N 1
ATOM 627 C CA . ALA A 1 78 ? 11.313 5.861 -7.201 1.00 90.88 78 ALA A CA 1
ATOM 628 C C . ALA A 1 78 ? 10.288 4.829 -7.721 1.00 90.88 78 ALA A C 1
ATOM 630 O O . ALA A 1 78 ? 9.814 4.010 -6.925 1.00 90.88 78 ALA A O 1
ATOM 631 N N . PRO A 1 79 ? 9.962 4.804 -9.028 1.00 90.31 79 PRO A N 1
ATOM 632 C CA . PRO A 1 79 ? 9.003 3.851 -9.595 1.00 90.31 79 PRO A CA 1
ATOM 633 C C . PRO A 1 79 ? 9.311 2.385 -9.257 1.00 90.31 79 PRO A C 1
ATOM 635 O O . PRO A 1 79 ? 8.403 1.580 -9.070 1.00 90.31 79 PRO A O 1
ATOM 638 N N . GLU A 1 80 ? 10.593 2.047 -9.122 1.00 91.62 80 GLU A N 1
ATOM 639 C CA . GLU A 1 80 ? 11.092 0.718 -8.765 1.00 91.62 80 GLU A CA 1
ATOM 640 C C . GLU A 1 80 ? 10.778 0.308 -7.317 1.00 91.62 80 GLU A C 1
ATOM 642 O O . GLU A 1 80 ? 10.938 -0.857 -6.965 1.00 91.62 80 GLU A O 1
ATOM 647 N N . SER A 1 81 ? 10.306 1.233 -6.477 1.00 92.44 81 SER A N 1
ATOM 648 C CA . SER A 1 81 ? 9.879 0.934 -5.103 1.00 92.44 81 SER A CA 1
ATOM 649 C C . SER A 1 81 ? 8.468 0.350 -5.039 1.00 92.44 81 SER A C 1
ATOM 651 O O . SER A 1 81 ? 8.148 -0.420 -4.130 1.00 92.44 81 SER A O 1
ATOM 653 N N . ALA A 1 82 ? 7.615 0.690 -6.009 1.00 94.00 82 ALA A N 1
ATOM 654 C CA . ALA A 1 82 ? 6.203 0.324 -5.997 1.00 94.00 82 ALA A CA 1
ATOM 655 C C . ALA A 1 82 ? 5.934 -1.197 -5.967 1.00 94.00 82 ALA A C 1
ATOM 657 O O . ALA A 1 82 ? 5.024 -1.614 -5.235 1.00 94.00 82 ALA A O 1
ATOM 658 N N . PRO A 1 83 ? 6.708 -2.050 -6.675 1.00 94.50 83 PRO A N 1
ATOM 659 C CA . PRO A 1 83 ? 6.572 -3.499 -6.572 1.00 94.50 83 PRO A CA 1
ATOM 660 C C . PRO A 1 83 ? 6.763 -4.012 -5.145 1.00 94.50 83 PRO A C 1
ATOM 662 O O . PRO A 1 83 ? 5.880 -4.691 -4.620 1.00 94.50 83 PRO A O 1
ATOM 665 N N . LEU A 1 84 ? 7.848 -3.624 -4.466 1.00 94.75 84 LEU A N 1
ATOM 666 C CA . LEU A 1 84 ? 8.104 -4.061 -3.093 1.00 94.75 84 LEU A CA 1
ATOM 667 C C . LEU A 1 84 ? 7.005 -3.586 -2.133 1.00 94.75 84 LEU A C 1
ATOM 669 O O . LEU A 1 84 ? 6.520 -4.383 -1.335 1.00 94.75 84 LEU A O 1
ATOM 673 N N . VAL A 1 85 ? 6.567 -2.326 -2.222 1.00 96.12 85 VAL A N 1
ATOM 674 C CA . VAL A 1 85 ? 5.476 -1.822 -1.367 1.00 96.12 85 VAL A CA 1
ATOM 675 C C . VAL A 1 85 ? 4.207 -2.647 -1.568 1.00 96.12 85 VAL A C 1
ATOM 677 O O . VAL A 1 85 ? 3.608 -3.101 -0.595 1.00 96.12 85 VAL A O 1
ATOM 680 N N . THR A 1 86 ? 3.833 -2.927 -2.816 1.00 96.94 86 THR A N 1
ATOM 681 C CA . THR A 1 86 ? 2.652 -3.746 -3.129 1.00 96.94 86 THR A CA 1
ATOM 682 C C . THR A 1 86 ? 2.798 -5.168 -2.586 1.00 96.94 86 THR A C 1
ATOM 684 O O . THR A 1 86 ? 1.865 -5.726 -2.010 1.00 96.94 86 THR A O 1
ATOM 687 N N . GLN A 1 87 ? 3.998 -5.739 -2.680 1.00 95.62 87 GLN A N 1
ATOM 688 C CA . GLN A 1 87 ? 4.325 -7.030 -2.091 1.00 95.62 87 GLN A CA 1
ATOM 689 C C . GLN A 1 87 ? 4.205 -7.052 -0.560 1.00 95.62 87 GLN A C 1
ATOM 691 O O . GLN A 1 87 ? 3.774 -8.066 -0.003 1.00 95.62 87 GLN A O 1
ATOM 696 N N . ILE A 1 88 ? 4.567 -5.966 0.122 1.00 96.31 88 ILE A N 1
ATOM 697 C CA . ILE A 1 88 ? 4.368 -5.817 1.567 1.00 96.31 88 ILE A CA 1
ATOM 698 C C . ILE A 1 88 ? 2.868 -5.740 1.865 1.00 96.31 88 ILE A C 1
ATOM 700 O O . ILE A 1 88 ? 2.369 -6.528 2.665 1.00 96.31 88 ILE A O 1
ATOM 704 N N . VAL A 1 89 ? 2.133 -4.870 1.162 1.00 97.06 89 VAL A N 1
ATOM 705 C CA . VAL A 1 89 ? 0.685 -4.657 1.336 1.00 97.06 89 VAL A CA 1
ATOM 706 C C . VAL A 1 89 ? -0.096 -5.967 1.257 1.00 97.06 89 VAL A C 1
ATOM 708 O O . VAL A 1 89 ? -0.893 -6.248 2.145 1.00 97.06 89 VAL A O 1
ATOM 711 N N . VAL A 1 90 ? 0.152 -6.825 0.263 1.00 96.56 90 VAL A N 1
ATOM 712 C CA . VAL A 1 90 ? -0.588 -8.099 0.126 1.00 96.56 90 VAL A CA 1
ATOM 713 C C . VAL A 1 90 ? -0.274 -9.144 1.205 1.00 96.56 90 VAL A C 1
ATOM 715 O O . VAL A 1 90 ? -0.934 -10.181 1.250 1.00 96.56 90 VAL A O 1
ATOM 718 N N . ARG A 1 91 ? 0.733 -8.909 2.055 1.00 95.25 91 ARG A N 1
ATOM 719 C CA . ARG A 1 91 ? 1.148 -9.817 3.139 1.00 95.25 91 ARG A CA 1
ATOM 720 C C . ARG A 1 91 ? 0.704 -9.349 4.528 1.00 95.25 91 ARG A C 1
ATOM 722 O O . ARG A 1 91 ? 0.783 -10.139 5.467 1.00 95.25 91 ARG A O 1
ATOM 729 N N . ILE A 1 92 ? 0.243 -8.106 4.666 1.00 94.81 92 ILE A N 1
ATOM 730 C CA . ILE A 1 92 ? -0.238 -7.557 5.941 1.00 94.81 92 ILE A CA 1
ATOM 731 C C . ILE A 1 92 ? -1.587 -8.204 6.308 1.00 94.81 92 ILE A C 1
ATOM 733 O O . ILE A 1 92 ? -2.464 -8.328 5.446 1.00 94.81 92 ILE A O 1
ATOM 737 N N . PRO A 1 93 ? -1.804 -8.606 7.577 1.00 93.00 93 PRO A N 1
ATOM 738 C CA . PRO A 1 93 ? -3.062 -9.196 8.037 1.00 93.00 93 PRO A CA 1
ATOM 739 C C . PRO A 1 93 ? -4.145 -8.123 8.255 1.00 93.00 93 PRO A C 1
ATOM 741 O O . PRO A 1 93 ? -4.579 -7.864 9.379 1.00 93.00 93 PRO A O 1
ATOM 744 N N . TRP A 1 94 ? -4.591 -7.486 7.169 1.00 93.69 94 TRP A N 1
ATOM 745 C CA . TRP A 1 94 ? -5.467 -6.311 7.212 1.00 93.69 94 TRP A CA 1
ATOM 746 C C . TRP A 1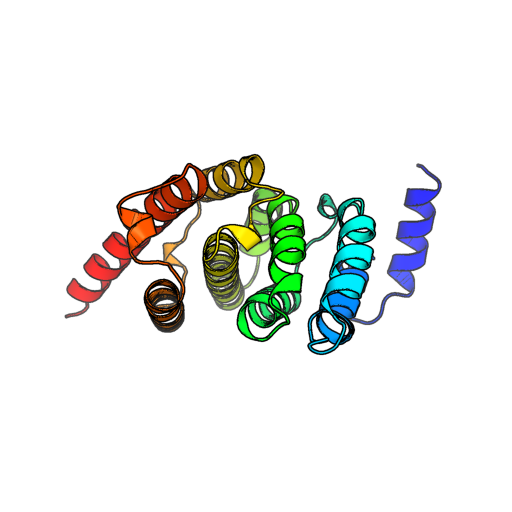 94 ? -6.758 -6.508 7.999 1.00 93.69 94 TRP A C 1
ATOM 748 O O . TRP A 1 94 ? -7.146 -5.606 8.728 1.00 93.69 94 TRP A O 1
ATOM 758 N N . LEU A 1 95 ? -7.418 -7.666 7.894 1.00 91.38 95 LEU A N 1
ATOM 759 C CA . LEU A 1 95 ? -8.678 -7.904 8.609 1.00 91.38 95 LEU A CA 1
ATOM 760 C C . LEU A 1 95 ? -8.502 -7.786 10.128 1.00 91.38 95 LEU A C 1
ATOM 762 O O . LEU A 1 95 ? -9.269 -7.081 10.780 1.00 91.38 95 LEU A O 1
ATOM 766 N N . SER A 1 96 ? -7.458 -8.410 10.677 1.00 90.00 96 SER A N 1
ATOM 767 C CA . SER A 1 96 ? -7.135 -8.326 12.104 1.00 90.00 96 SER A CA 1
ATOM 768 C C . SER A 1 96 ? -6.753 -6.903 12.508 1.00 90.00 96 SER A C 1
ATOM 770 O O . SER A 1 96 ? -7.188 -6.407 13.546 1.00 90.00 96 SER A O 1
ATOM 772 N N . LEU A 1 97 ? -5.972 -6.222 11.665 1.00 90.44 97 LEU A N 1
ATOM 773 C CA . LEU A 1 97 ? -5.530 -4.857 11.929 1.00 90.44 97 LEU A CA 1
ATOM 774 C C . LEU A 1 97 ? -6.708 -3.875 11.931 1.00 90.44 97 LEU A C 1
ATOM 776 O O . LEU A 1 97 ? -6.805 -3.024 12.808 1.00 90.44 97 LEU A O 1
ATOM 780 N N . ILE A 1 98 ? -7.640 -4.010 10.991 1.00 89.25 98 ILE A N 1
ATOM 781 C CA . ILE A 1 98 ? -8.810 -3.133 10.870 1.00 89.25 98 ILE A CA 1
ATOM 782 C C . ILE A 1 98 ? -9.769 -3.332 12.044 1.00 89.25 98 ILE A C 1
ATOM 784 O O . ILE A 1 98 ? -10.293 -2.354 12.577 1.00 89.25 98 ILE A O 1
ATOM 788 N N . GLN A 1 99 ? -9.945 -4.575 12.503 1.00 87.69 99 GLN A N 1
ATOM 789 C CA . GLN A 1 99 ? -10.694 -4.868 13.728 1.00 87.69 99 GLN A CA 1
ATOM 790 C C . GLN A 1 99 ? -10.064 -4.203 14.957 1.00 87.69 99 GLN A C 1
ATOM 792 O O . GLN A 1 99 ? -10.780 -3.657 15.792 1.00 87.69 99 GLN A O 1
ATOM 797 N N . PHE A 1 100 ? -8.733 -4.199 15.054 1.00 86.06 100 PHE A N 1
ATOM 798 C CA . PHE A 1 100 ? -8.027 -3.481 16.113 1.00 86.06 100 PHE A CA 1
ATOM 799 C C . PHE A 1 100 ? -8.196 -1.956 15.989 1.00 86.06 100 PHE A C 1
ATOM 801 O O . PHE A 1 100 ? -8.489 -1.278 16.971 1.00 86.06 100 PHE A O 1
ATOM 808 N N . GLN A 1 101 ? -8.103 -1.410 14.773 1.00 85.12 101 GLN A N 1
ATOM 809 C CA . GLN A 1 101 ? -8.295 0.021 14.505 1.00 85.12 101 GLN A CA 1
ATOM 810 C C . GLN A 1 101 ? -9.717 0.514 14.800 1.00 85.12 101 GLN A C 1
ATOM 812 O O . GLN A 1 101 ? -9.900 1.705 15.032 1.00 85.12 101 GLN A O 1
ATOM 817 N N . ALA A 1 102 ? -10.725 -0.362 14.825 1.00 83.69 102 ALA A N 1
ATOM 818 C CA . ALA A 1 102 ? -12.088 0.003 15.222 1.00 83.69 102 ALA A CA 1
ATOM 819 C C . ALA A 1 102 ? -12.199 0.438 16.698 1.00 83.69 102 ALA A C 1
ATOM 821 O O . ALA A 1 102 ? -13.215 1.000 17.096 1.00 83.69 102 ALA A O 1
ATOM 822 N N . GLN A 1 103 ? -11.163 0.191 17.508 1.00 86.19 103 GLN A N 1
ATOM 823 C CA . GLN A 1 103 ? -11.083 0.621 18.908 1.00 86.19 103 GLN A CA 1
ATOM 824 C C . GLN A 1 103 ? -10.499 2.036 19.067 1.00 86.19 103 GLN A C 1
ATOM 826 O O . GLN A 1 103 ? -10.520 2.590 20.164 1.00 86.19 103 GLN A O 1
ATOM 831 N N . GLN A 1 104 ? -9.952 2.614 17.994 1.00 86.75 104 GLN A N 1
ATOM 832 C CA . GLN A 1 104 ? -9.344 3.944 17.997 1.00 86.75 104 GLN A CA 1
ATOM 833 C C . GLN A 1 104 ? -10.405 5.051 17.847 1.00 86.75 104 GLN A C 1
ATOM 835 O O . GLN A 1 104 ? -11.531 4.778 17.423 1.00 86.75 104 GLN A O 1
ATOM 840 N N . PRO A 1 105 ? -10.068 6.320 18.158 1.00 91.50 105 PRO A N 1
ATOM 841 C CA . PRO A 1 105 ? -10.960 7.449 17.912 1.00 91.50 105 PRO A CA 1
ATOM 842 C C . PRO A 1 105 ? -11.436 7.506 16.456 1.00 91.50 105 PRO A C 1
ATOM 844 O O . PRO A 1 105 ? -10.688 7.178 15.532 1.00 91.50 105 PRO A O 1
ATOM 847 N N . MET A 1 106 ? -12.667 7.980 16.241 1.00 89.25 106 MET A N 1
ATOM 848 C CA . MET A 1 106 ? -13.292 7.998 14.912 1.00 89.25 106 MET A CA 1
ATOM 849 C C . MET A 1 106 ? -12.447 8.710 13.849 1.00 89.25 106 MET A C 1
ATOM 851 O O . MET A 1 106 ? -12.384 8.234 12.719 1.00 89.25 106 MET A O 1
ATOM 855 N N . ASP A 1 107 ? -11.763 9.799 14.200 1.00 89.88 107 ASP A N 1
ATOM 856 C CA . ASP A 1 107 ? -10.913 10.539 13.259 1.00 89.88 107 ASP A CA 1
ATOM 857 C C . ASP A 1 107 ? -9.703 9.708 12.808 1.00 89.88 107 ASP A C 1
ATOM 859 O O . ASP A 1 107 ? -9.395 9.642 11.618 1.00 89.88 107 ASP A O 1
ATOM 863 N N . ALA A 1 108 ? -9.070 8.980 13.733 1.00 89.00 108 ALA A N 1
ATOM 864 C CA . ALA A 1 108 ? -7.995 8.046 13.406 1.00 89.00 108 ALA A CA 1
ATOM 865 C C . ALA A 1 108 ? -8.507 6.907 12.510 1.00 89.00 108 ALA A C 1
ATOM 867 O O . ALA A 1 108 ? -7.850 6.528 11.539 1.00 89.00 108 ALA A O 1
ATOM 868 N N . HIS A 1 109 ? -9.713 6.406 12.783 1.00 89.38 109 HIS A N 1
ATOM 869 C CA . HIS A 1 109 ? -10.342 5.352 11.994 1.00 89.38 109 HIS A CA 1
ATOM 870 C C . HIS A 1 109 ? -10.668 5.800 10.554 1.00 89.38 109 HIS A C 1
ATOM 872 O O . HIS A 1 109 ? -10.456 5.041 9.604 1.00 89.38 109 HIS A O 1
ATOM 878 N N . ARG A 1 110 ? -11.126 7.046 10.364 1.00 90.88 110 ARG A N 1
ATOM 879 C CA . ARG A 1 110 ? -11.362 7.658 9.040 1.00 90.88 110 ARG A CA 1
ATOM 880 C C . ARG A 1 110 ? -10.065 7.902 8.274 1.00 90.88 110 ARG A C 1
ATOM 882 O O . ARG A 1 110 ? -9.972 7.554 7.092 1.00 90.88 110 ARG A O 1
ATOM 889 N N . ALA A 1 111 ? -9.047 8.438 8.950 1.00 91.94 111 ALA A N 1
ATOM 890 C CA . ALA A 1 111 ? -7.722 8.640 8.371 1.00 91.94 111 ALA A CA 1
ATOM 891 C C . ALA A 1 111 ? -7.115 7.310 7.902 1.00 91.94 111 ALA A C 1
ATOM 893 O O . ALA A 1 111 ? -6.581 7.228 6.795 1.00 91.94 111 ALA A O 1
ATOM 894 N N . PHE A 1 112 ? -7.274 6.251 8.702 1.00 92.56 112 PHE A N 1
ATOM 895 C CA . PHE A 1 112 ? -6.817 4.905 8.369 1.00 92.56 112 PHE A CA 1
ATOM 896 C C . PHE A 1 112 ? -7.442 4.400 7.061 1.00 92.56 112 PHE A C 1
ATOM 898 O O . PHE A 1 112 ? -6.721 4.010 6.144 1.00 92.56 112 PHE A O 1
ATOM 905 N N . HIS A 1 113 ? -8.775 4.450 6.944 1.00 91.75 113 HIS A N 1
ATOM 906 C CA . HIS A 1 113 ? -9.478 3.999 5.737 1.00 91.75 113 HIS A CA 1
ATOM 907 C C . HIS A 1 113 ? -9.102 4.826 4.507 1.00 91.75 113 HIS A C 1
ATOM 909 O O . HIS A 1 113 ? -8.915 4.270 3.426 1.00 91.75 113 HIS A O 1
ATOM 915 N N . SER A 1 114 ? -8.948 6.140 4.674 1.00 92.12 114 SER A N 1
ATOM 916 C CA . SER A 1 114 ? -8.574 7.045 3.585 1.00 92.12 114 SER A CA 1
ATOM 917 C C . SER A 1 114 ? -7.166 6.752 3.055 1.00 92.12 114 SER A C 1
ATOM 919 O O . SER A 1 114 ? -6.969 6.662 1.842 1.00 92.12 114 SER A O 1
ATOM 921 N N . LEU A 1 115 ? -6.193 6.542 3.949 1.00 93.88 115 LEU A N 1
ATOM 922 C CA . LEU A 1 115 ? -4.825 6.175 3.573 1.00 93.88 115 LEU A CA 1
ATOM 923 C C . LEU A 1 115 ? -4.759 4.780 2.949 1.00 93.88 115 LEU A C 1
ATOM 925 O O . LEU A 1 115 ? -4.108 4.606 1.922 1.00 93.88 115 LEU A O 1
ATOM 929 N N . LEU A 1 116 ? -5.459 3.798 3.523 1.00 94.19 116 LEU A N 1
ATOM 930 C CA . LEU A 1 116 ? -5.497 2.444 2.976 1.00 94.19 116 LEU A CA 1
ATOM 931 C C . LEU A 1 116 ? -6.099 2.432 1.566 1.00 94.19 116 LEU A C 1
ATOM 933 O O . LEU A 1 116 ? -5.540 1.812 0.668 1.00 94.19 116 LEU A O 1
ATOM 937 N N . PHE A 1 117 ? -7.200 3.152 1.346 1.00 93.19 117 PHE A N 1
ATOM 938 C CA . PHE A 1 117 ? -7.807 3.274 0.022 1.00 93.19 117 PHE A CA 1
ATOM 939 C C . PHE A 1 117 ? -6.852 3.917 -0.989 1.00 93.19 117 PHE A C 1
ATOM 941 O O . PHE A 1 117 ? -6.670 3.396 -2.091 1.00 93.19 117 PHE A O 1
ATOM 948 N N . SER A 1 118 ? -6.194 5.011 -0.591 1.00 93.25 118 SER A N 1
ATOM 949 C CA . SER A 1 118 ? -5.174 5.683 -1.401 1.00 93.25 118 SER A CA 1
ATOM 950 C C . SER A 1 118 ? -4.047 4.722 -1.795 1.00 93.25 118 SER A C 1
ATOM 952 O O . SER A 1 118 ? -3.713 4.613 -2.978 1.00 93.25 118 SER A O 1
ATOM 954 N N . LEU A 1 119 ? -3.532 3.964 -0.826 1.00 95.81 119 LEU A N 1
ATOM 955 C CA . LEU A 1 119 ? -2.457 3.001 -1.022 1.00 95.81 119 LEU A CA 1
ATOM 956 C C . LEU A 1 119 ? -2.871 1.859 -1.959 1.00 95.81 119 LEU A C 1
ATOM 958 O O . LEU A 1 119 ? -2.135 1.544 -2.893 1.00 95.81 119 LEU A O 1
ATOM 962 N N . LEU A 1 120 ? -4.062 1.278 -1.769 1.00 95.19 120 LEU A N 1
ATOM 963 C CA . LEU A 1 120 ? -4.597 0.219 -2.635 1.00 95.19 120 LEU A CA 1
ATOM 964 C C . LEU A 1 120 ? -4.756 0.701 -4.083 1.00 95.19 120 LEU A C 1
ATOM 966 O O . LEU A 1 120 ? -4.349 -0.005 -5.007 1.00 95.19 120 LEU A O 1
ATOM 970 N N . ALA A 1 121 ? -5.278 1.915 -4.282 1.00 93.31 121 ALA A N 1
ATOM 971 C CA . ALA A 1 121 ? -5.389 2.529 -5.603 1.00 93.31 121 ALA A CA 1
ATOM 972 C C . ALA A 1 121 ? -4.013 2.722 -6.261 1.00 93.31 121 ALA A C 1
ATOM 974 O O . ALA A 1 121 ? -3.845 2.479 -7.455 1.00 93.31 121 ALA A O 1
ATOM 975 N N . SER A 1 122 ? -3.001 3.110 -5.485 1.00 94.56 122 SER A N 1
ATOM 976 C CA . SER A 1 122 ? -1.631 3.241 -5.983 1.00 94.56 122 SER A CA 1
ATOM 977 C C . SER A 1 122 ? -1.019 1.880 -6.343 1.00 94.56 122 SER A C 1
ATOM 979 O O . SER A 1 122 ? -0.380 1.753 -7.391 1.00 94.56 122 SER A O 1
ATOM 981 N N . CYS A 1 123 ? -1.260 0.841 -5.539 1.00 95.69 123 CYS A N 1
ATOM 982 C CA . CYS A 1 123 ? -0.803 -0.526 -5.804 1.00 95.69 123 CYS A CA 1
ATOM 983 C C . CYS A 1 123 ? -1.331 -1.075 -7.132 1.00 95.69 123 CYS A C 1
ATOM 985 O O . CYS A 1 123 ? -0.573 -1.702 -7.862 1.00 95.69 123 CYS A O 1
ATOM 987 N N . VAL A 1 124 ? -2.594 -0.811 -7.478 1.00 93.94 124 VAL A N 1
ATOM 988 C CA . VAL A 1 124 ? -3.208 -1.321 -8.719 1.00 93.94 124 VAL A CA 1
ATOM 989 C C . VAL A 1 124 ? -3.041 -0.396 -9.930 1.00 93.94 124 VAL A C 1
ATOM 991 O O . VAL A 1 124 ? -3.397 -0.772 -11.042 1.00 93.94 124 VAL A O 1
ATOM 994 N N . SER A 1 125 ? -2.468 0.796 -9.746 1.00 91.44 125 SER A N 1
ATOM 995 C CA . SER A 1 125 ? -2.410 1.826 -10.794 1.00 91.44 125 SER A CA 1
ATOM 996 C C . SER A 1 125 ? -1.612 1.447 -12.041 1.00 91.44 125 SER A C 1
ATOM 998 O O . SER A 1 125 ? -1.899 1.936 -13.132 1.00 91.44 125 SER A O 1
ATOM 1000 N N . ARG A 1 126 ? -0.600 0.583 -11.899 1.00 91.44 126 ARG A N 1
ATOM 1001 C CA . ARG A 1 126 ? 0.259 0.134 -13.000 1.00 91.44 126 ARG A CA 1
ATOM 1002 C C . ARG A 1 126 ? 0.508 -1.368 -12.888 1.00 91.44 126 ARG A C 1
ATOM 1004 O O . ARG A 1 126 ? 0.857 -1.821 -11.799 1.00 91.44 126 ARG A O 1
ATOM 1011 N N . PRO A 1 127 ? 0.456 -2.134 -13.993 1.00 91.88 127 PRO A N 1
ATOM 1012 C CA . PRO A 1 127 ? 0.732 -3.572 -13.970 1.00 91.88 127 PRO A CA 1
ATOM 1013 C C . PRO A 1 127 ? 2.078 -3.947 -13.342 1.00 91.88 127 PRO A C 1
ATOM 1015 O O . PRO A 1 127 ? 2.174 -4.955 -12.647 1.00 91.88 127 PRO A O 1
ATOM 1018 N N . ALA A 1 128 ? 3.106 -3.112 -13.529 1.00 92.19 128 ALA A N 1
ATOM 1019 C CA . ALA A 1 128 ? 4.427 -3.320 -12.939 1.00 92.19 128 ALA A CA 1
ATOM 1020 C C . ALA A 1 128 ? 4.397 -3.385 -11.400 1.00 92.19 128 ALA A C 1
ATOM 1022 O O . ALA A 1 128 ? 5.164 -4.145 -10.816 1.00 92.19 128 ALA A O 1
ATOM 1023 N N . ASN A 1 129 ? 3.484 -2.657 -10.750 1.00 94.56 129 ASN A N 1
ATOM 1024 C CA . ASN A 1 129 ? 3.395 -2.586 -9.290 1.00 94.56 129 ASN A CA 1
ATOM 1025 C C . ASN A 1 129 ? 2.944 -3.922 -8.682 1.00 94.56 129 ASN A C 1
ATOM 1027 O O . ASN A 1 129 ? 3.402 -4.301 -7.610 1.00 94.56 129 ASN A O 1
ATOM 1031 N N . TYR A 1 130 ? 2.069 -4.664 -9.364 1.00 94.56 130 TYR A N 1
ATOM 1032 C CA . TYR A 1 130 ? 1.501 -5.915 -8.850 1.00 94.56 130 TYR A CA 1
ATOM 1033 C C . TYR A 1 130 ? 1.909 -7.158 -9.643 1.00 94.56 130 TYR A C 1
ATOM 1035 O O . TYR A 1 130 ? 1.455 -8.252 -9.312 1.00 94.56 130 TYR A O 1
ATOM 1043 N N . ALA A 1 131 ? 2.771 -7.040 -10.657 1.00 93.69 131 ALA A N 1
ATOM 1044 C CA . ALA A 1 131 ? 3.164 -8.153 -11.525 1.00 93.69 131 ALA A CA 1
ATOM 1045 C C . ALA A 1 131 ? 3.626 -9.396 -10.738 1.00 93.69 131 ALA A C 1
ATOM 1047 O O . ALA A 1 131 ? 3.189 -10.510 -11.026 1.00 93.69 131 ALA A O 1
ATOM 1048 N N . ILE A 1 132 ? 4.444 -9.200 -9.698 1.00 92.31 132 ILE A N 1
ATOM 1049 C CA . ILE A 1 132 ? 4.999 -10.286 -8.870 1.00 92.31 132 ILE A CA 1
ATOM 1050 C C . ILE A 1 132 ? 3.934 -10.926 -7.968 1.00 92.31 132 ILE A C 1
ATOM 1052 O O . ILE A 1 132 ? 3.987 -12.121 -7.686 1.00 92.31 132 ILE A O 1
ATOM 1056 N N . CYS A 1 133 ? 2.945 -10.153 -7.519 1.00 93.38 133 CYS A N 1
ATOM 1057 C CA . CYS A 1 133 ? 1.912 -10.603 -6.585 1.00 93.38 133 CYS A CA 1
ATOM 1058 C C . CYS A 1 133 ? 0.503 -10.610 -7.199 1.00 93.38 133 CYS A C 1
ATOM 1060 O O . CYS A 1 133 ? -0.497 -10.483 -6.486 1.00 93.38 133 CYS A O 1
ATOM 1062 N N . ARG A 1 134 ? 0.415 -10.826 -8.518 1.00 94.25 134 ARG A N 1
ATOM 1063 C CA . ARG A 1 134 ? -0.824 -10.740 -9.307 1.00 94.25 134 ARG A CA 1
ATOM 1064 C C . ARG A 1 134 ? -1.962 -11.614 -8.774 1.00 94.25 134 ARG A C 1
ATOM 1066 O O . ARG A 1 134 ? -3.113 -11.222 -8.878 1.00 94.25 134 ARG A O 1
ATOM 1073 N N . ALA A 1 135 ? -1.661 -12.773 -8.188 1.00 94.00 135 ALA A N 1
ATOM 1074 C CA . ALA A 1 135 ? -2.674 -13.654 -7.600 1.00 94.00 135 ALA A CA 1
ATOM 1075 C C . ALA A 1 135 ? -3.097 -13.243 -6.176 1.00 94.00 135 ALA A C 1
ATOM 1077 O O . ALA A 1 135 ? -4.197 -13.577 -5.736 1.00 94.00 135 ALA A O 1
ATOM 1078 N N . SER A 1 136 ? -2.234 -12.537 -5.443 1.00 95.75 136 SER A N 1
ATOM 1079 C CA . SER A 1 136 ? -2.498 -12.113 -4.063 1.00 95.75 136 SER A CA 1
ATOM 1080 C C . SER A 1 136 ? -3.306 -10.820 -4.008 1.00 95.75 136 SER A C 1
ATOM 1082 O O . SER A 1 136 ? -4.129 -10.661 -3.111 1.00 95.75 136 SER A O 1
ATOM 1084 N N . MET A 1 137 ? -3.113 -9.919 -4.975 1.00 95.50 137 MET A N 1
ATOM 1085 C CA . MET A 1 137 ? -3.800 -8.626 -4.994 1.00 95.50 137 MET A CA 1
ATOM 1086 C C . MET A 1 137 ? -5.337 -8.744 -5.100 1.00 95.50 137 MET A C 1
ATOM 1088 O O . MET A 1 137 ? -6.016 -8.147 -4.267 1.00 95.50 137 MET A O 1
ATOM 1092 N N . PRO A 1 138 ? -5.926 -9.554 -6.007 1.00 94.69 138 PRO A N 1
ATOM 1093 C CA . PRO A 1 138 ? -7.379 -9.721 -6.078 1.00 94.69 138 PRO A CA 1
ATOM 1094 C C . PRO A 1 138 ? -7.938 -10.363 -4.806 1.00 94.69 138 PRO A C 1
ATOM 1096 O O . PRO A 1 138 ? -8.985 -9.963 -4.311 1.00 94.69 138 PRO A O 1
ATOM 1099 N N . ARG A 1 139 ? -7.210 -11.328 -4.223 1.00 94.75 139 ARG A N 1
ATOM 1100 C CA . ARG A 1 139 ? -7.600 -11.964 -2.953 1.00 94.75 139 ARG A CA 1
ATOM 1101 C C . ARG A 1 139 ? -7.672 -10.947 -1.821 1.00 94.75 139 ARG A C 1
ATOM 1103 O O . ARG A 1 139 ? -8.627 -10.977 -1.048 1.00 94.75 139 ARG A O 1
ATOM 1110 N N . LEU A 1 140 ? -6.690 -10.047 -1.748 1.00 95.25 140 LEU A N 1
ATOM 1111 C CA . LEU A 1 140 ? -6.701 -8.948 -0.795 1.00 95.25 140 LEU A CA 1
ATOM 1112 C C . LEU A 1 140 ? -7.927 -8.053 -1.021 1.00 95.25 140 LEU A C 1
ATOM 1114 O O . LEU A 1 140 ? -8.720 -7.885 -0.099 1.00 95.25 140 LEU A O 1
ATOM 1118 N N . LEU A 1 141 ? -8.114 -7.526 -2.232 1.00 93.94 141 LEU A N 1
ATOM 1119 C CA . LEU A 1 141 ? -9.221 -6.615 -2.555 1.00 93.94 141 LEU A CA 1
ATOM 1120 C C . LEU A 1 141 ? -10.588 -7.228 -2.221 1.00 93.94 141 LEU A C 1
ATOM 1122 O O . LEU A 1 141 ? -11.389 -6.603 -1.529 1.00 93.94 141 LEU A O 1
ATOM 1126 N N . ASN A 1 142 ? -10.803 -8.490 -2.596 1.00 92.56 142 ASN A N 1
ATOM 1127 C CA . ASN A 1 142 ? -12.038 -9.215 -2.299 1.00 92.56 142 ASN A CA 1
ATOM 1128 C C . ASN A 1 142 ? -12.252 -9.384 -0.789 1.00 92.56 142 ASN A C 1
ATOM 1130 O O . ASN A 1 142 ? -13.364 -9.196 -0.301 1.00 92.56 142 ASN A O 1
ATOM 1134 N N . SER A 1 143 ? -11.192 -9.686 -0.026 1.00 91.88 143 SER A N 1
ATOM 1135 C CA . SER A 1 143 ? -11.287 -9.799 1.439 1.00 91.88 143 SER A CA 1
ATOM 1136 C C . SER A 1 143 ? -11.666 -8.477 2.112 1.00 91.88 143 SER A C 1
ATOM 1138 O O . SER A 1 143 ? -12.317 -8.473 3.154 1.00 91.88 143 SER A O 1
ATOM 1140 N N . LEU A 1 144 ? -11.290 -7.353 1.499 1.00 91.38 144 LEU A N 1
ATOM 1141 C CA . LEU A 1 144 ? -11.553 -6.017 2.008 1.00 91.38 144 LEU A CA 1
ATOM 1142 C C . LEU A 1 144 ? -12.889 -5.425 1.521 1.00 91.38 144 LEU A C 1
ATOM 1144 O O . LEU A 1 144 ? -13.326 -4.404 2.051 1.00 91.38 144 LEU A O 1
ATOM 1148 N N . GLY A 1 145 ? -13.567 -6.045 0.549 1.00 85.62 145 GLY A N 1
ATOM 1149 C CA . GLY A 1 145 ? -14.799 -5.512 -0.049 1.00 85.62 145 GLY A CA 1
ATOM 1150 C C . GLY A 1 145 ? -15.957 -5.314 0.939 1.00 85.62 145 GLY A C 1
ATOM 1151 O O . GLY A 1 145 ? -16.776 -4.418 0.757 1.00 85.62 145 GLY A O 1
ATOM 1152 N N . ALA A 1 146 ? -16.001 -6.095 2.023 1.00 82.44 146 ALA A N 1
ATOM 1153 C CA . ALA A 1 146 ? -17.057 -6.028 3.039 1.00 82.44 146 ALA A CA 1
ATOM 1154 C C . ALA A 1 146 ? -16.836 -4.954 4.127 1.00 82.44 146 ALA A C 1
ATOM 1156 O O . ALA A 1 146 ? -17.647 -4.831 5.047 1.00 82.44 146 ALA A O 1
ATOM 1157 N N . LEU A 1 147 ? -15.737 -4.200 4.066 1.00 84.62 147 LEU A N 1
ATOM 1158 C CA . LEU A 1 147 ? -15.367 -3.234 5.101 1.00 84.62 147 LEU A CA 1
ATOM 1159 C C . LEU A 1 147 ? -16.138 -1.904 4.991 1.00 84.62 147 LEU A C 1
ATOM 1161 O O . LEU A 1 147 ? -16.674 -1.580 3.927 1.00 84.62 147 LEU A O 1
ATOM 1165 N N . PRO A 1 148 ? -16.221 -1.114 6.084 1.00 83.31 148 PRO A N 1
ATOM 1166 C CA . PRO A 1 148 ? -17.000 0.124 6.134 1.00 83.31 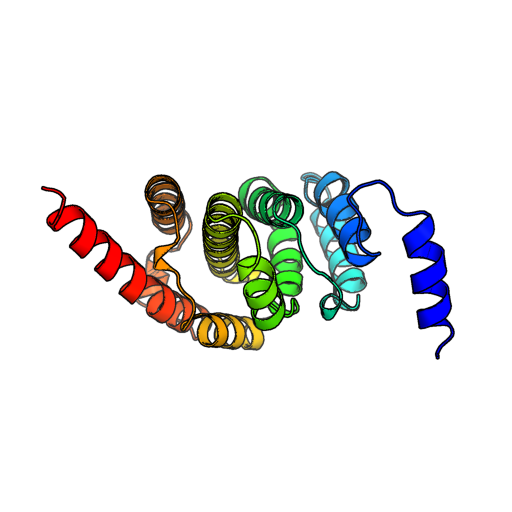148 PRO A CA 1
ATOM 1167 C C . PRO A 1 148 ? -16.319 1.294 5.401 1.00 83.31 148 PRO A C 1
ATOM 1169 O O . PRO A 1 148 ? -15.964 2.313 5.987 1.00 83.31 148 PRO A O 1
ATOM 1172 N N . TRP A 1 149 ? -16.186 1.191 4.082 1.00 86.38 149 TRP A N 1
ATOM 1173 C CA . TRP A 1 149 ? -15.529 2.203 3.252 1.00 86.38 149 TRP A CA 1
ATOM 1174 C C . TRP A 1 149 ? -16.227 3.565 3.192 1.00 86.38 149 TRP A C 1
ATOM 1176 O O . TRP A 1 149 ? -15.616 4.554 2.793 1.00 86.38 149 TRP A O 1
ATOM 1186 N N . GLN A 1 150 ? -17.475 3.659 3.659 1.00 83.38 150 GLN A N 1
ATOM 1187 C CA . GLN A 1 150 ? -18.168 4.936 3.866 1.00 83.38 150 GLN A CA 1
ATOM 1188 C C . GLN A 1 150 ? -17.464 5.878 4.865 1.00 83.38 150 GLN A C 1
ATOM 1190 O O . GLN A 1 150 ? -17.875 7.027 5.014 1.00 83.38 150 GLN A O 1
ATOM 1195 N N . LEU A 1 151 ? -16.442 5.390 5.575 1.00 84.62 151 LEU A N 1
ATOM 1196 C CA . LEU A 1 151 ? -15.614 6.168 6.494 1.00 84.62 151 LEU A CA 1
ATOM 1197 C C . LEU A 1 151 ? -14.551 7.030 5.798 1.00 84.62 151 LEU A C 1
ATOM 1199 O O . LEU A 1 151 ? -13.932 7.852 6.469 1.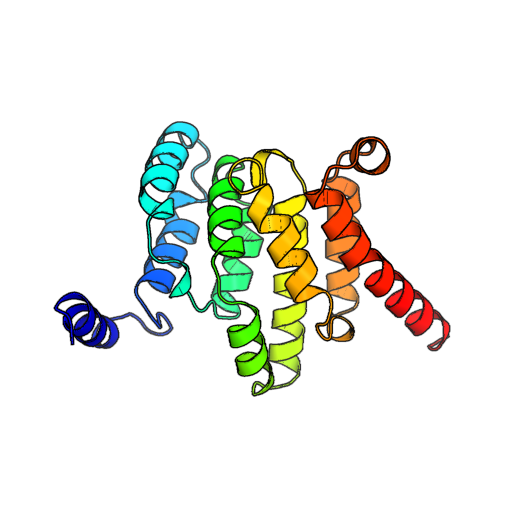00 84.62 151 LEU A O 1
ATOM 1203 N N . ILE A 1 152 ? -14.314 6.851 4.496 1.00 86.75 152 ILE A N 1
ATOM 1204 C CA . ILE A 1 152 ? -13.367 7.689 3.750 1.00 86.75 152 ILE A CA 1
ATOM 1205 C C . ILE A 1 152 ? -13.889 9.134 3.691 1.00 86.75 152 ILE A C 1
ATOM 1207 O O . ILE A 1 152 ? -15.072 9.377 3.445 1.00 86.75 152 ILE A O 1
ATOM 1211 N N . GLU A 1 153 ? -12.998 10.100 3.907 1.00 83.19 153 GLU A N 1
ATOM 1212 C CA . GLU A 1 153 ? -13.311 11.528 3.781 1.00 83.19 153 GLU A CA 1
ATOM 1213 C C . GLU A 1 153 ? -13.500 11.933 2.314 1.00 83.19 153 GLU A C 1
ATOM 1215 O O . GLU A 1 153 ? -12.781 11.464 1.429 1.00 83.19 153 GLU A O 1
ATOM 1220 N N . VAL A 1 154 ? -14.446 12.838 2.047 1.00 82.19 154 VAL A N 1
ATOM 1221 C CA . VAL A 1 154 ? -14.786 13.249 0.674 1.00 82.19 154 VAL A CA 1
ATOM 1222 C C . VAL A 1 154 ? -13.602 13.937 -0.008 1.00 82.19 154 VAL A C 1
ATOM 1224 O O . VAL A 1 154 ? -13.302 13.615 -1.159 1.00 82.19 154 VAL A O 1
ATOM 1227 N N . GLU A 1 155 ? -12.854 14.808 0.685 1.00 83.88 155 GLU A N 1
ATOM 1228 C CA . GLU A 1 155 ? -11.681 15.450 0.071 1.00 83.88 155 GLU A CA 1
ATOM 1229 C C . GLU A 1 155 ? -10.611 14.421 -0.316 1.00 83.88 155 GLU A C 1
ATOM 1231 O O . GLU A 1 155 ? -9.989 14.520 -1.378 1.00 83.88 155 GLU A O 1
ATOM 1236 N N . ARG A 1 156 ? -10.426 13.389 0.518 1.00 84.56 156 ARG A N 1
ATOM 1237 C CA . ARG A 1 156 ? -9.495 12.289 0.242 1.00 84.56 156 ARG A CA 1
ATOM 1238 C C . ARG A 1 156 ? -9.963 11.445 -0.932 1.00 84.56 156 ARG A C 1
ATOM 1240 O O . ARG A 1 156 ? -9.149 11.114 -1.792 1.00 84.56 156 ARG A O 1
ATOM 1247 N N . LEU A 1 157 ? -11.256 11.143 -1.011 1.00 83.88 157 LEU A N 1
ATOM 1248 C CA . LEU A 1 157 ? -11.823 10.413 -2.138 1.00 83.88 157 LEU A CA 1
ATOM 1249 C C . LEU A 1 157 ? -11.644 11.175 -3.455 1.00 83.88 157 LEU A C 1
ATOM 1251 O O . LEU A 1 157 ? -11.253 10.568 -4.452 1.00 83.88 157 LEU A O 1
ATOM 1255 N N . ASN A 1 158 ? -11.861 12.491 -3.459 1.00 83.62 158 ASN A N 1
ATOM 1256 C CA . ASN A 1 158 ? -11.672 13.334 -4.641 1.00 83.62 158 ASN A CA 1
ATOM 1257 C C . ASN A 1 158 ? -10.212 13.336 -5.106 1.00 83.62 158 ASN A C 1
ATOM 1259 O O . ASN A 1 158 ? -9.942 13.139 -6.292 1.00 83.62 158 ASN A O 1
ATOM 1263 N N . ALA A 1 159 ? -9.263 13.476 -4.176 1.00 86.12 159 ALA A N 1
ATOM 1264 C CA . ALA A 1 159 ? -7.837 13.414 -4.489 1.00 86.12 159 ALA A CA 1
ATOM 1265 C C . ALA A 1 159 ? -7.429 12.051 -5.079 1.00 86.12 159 ALA A C 1
ATOM 1267 O O . ALA A 1 159 ? -6.720 11.993 -6.086 1.00 86.12 159 ALA A O 1
ATOM 1268 N N . VAL A 1 160 ? -7.906 10.947 -4.490 1.00 85.75 160 VAL A N 1
ATOM 1269 C CA . VAL A 1 160 ? -7.619 9.595 -4.994 1.00 85.75 160 VAL A CA 1
ATOM 1270 C C . VAL A 1 160 ? -8.285 9.360 -6.351 1.00 85.75 160 VAL A C 1
ATOM 1272 O O . VAL A 1 160 ? -7.650 8.807 -7.243 1.00 85.75 160 VAL A O 1
ATOM 1275 N N . SER A 1 161 ? -9.516 9.832 -6.553 1.00 84.44 161 SER A N 1
ATOM 1276 C CA . SER A 1 161 ? -10.241 9.707 -7.826 1.00 84.44 161 SER A CA 1
ATOM 1277 C C . SER A 1 161 ? -9.540 10.462 -8.955 1.00 84.44 161 SER A C 1
ATOM 1279 O O . SER A 1 161 ? -9.323 9.901 -10.029 1.00 84.44 161 SER A O 1
ATOM 1281 N N . ALA A 1 162 ? -9.103 11.699 -8.698 1.00 84.81 162 ALA A N 1
ATOM 1282 C CA . ALA A 1 162 ? -8.312 12.477 -9.650 1.00 84.81 162 ALA A CA 1
ATOM 1283 C C . ALA A 1 162 ? -6.998 11.767 -10.014 1.00 84.81 162 ALA A C 1
ATOM 1285 O O . ALA A 1 162 ? -6.588 11.764 -11.175 1.00 84.81 162 ALA A O 1
ATOM 1286 N N . ARG A 1 163 ? -6.357 11.111 -9.038 1.00 84.31 163 ARG A N 1
ATOM 1287 C CA . ARG A 1 163 ? -5.137 10.330 -9.269 1.00 84.31 163 ARG A CA 1
ATOM 1288 C C . ARG A 1 163 ? -5.392 9.049 -10.059 1.00 84.31 163 ARG A C 1
ATOM 1290 O O . ARG A 1 163 ? -4.595 8.719 -10.931 1.00 84.31 163 ARG A O 1
ATOM 1297 N N . ILE A 1 164 ? -6.479 8.330 -9.783 1.00 84.94 164 ILE A N 1
ATOM 1298 C CA . ILE A 1 164 ? -6.881 7.163 -10.582 1.00 84.94 164 ILE A CA 1
ATOM 1299 C C . ILE A 1 164 ? -7.050 7.598 -12.040 1.00 84.94 164 ILE A C 1
ATOM 1301 O O . ILE A 1 164 ? -6.429 7.006 -12.918 1.00 84.94 164 ILE A O 1
ATOM 1305 N N . ALA A 1 165 ? -7.781 8.690 -12.280 1.00 84.19 165 ALA A N 1
ATOM 1306 C CA . ALA A 1 165 ? -8.005 9.226 -13.621 1.00 84.19 165 ALA A CA 1
ATOM 1307 C C . ALA A 1 165 ? -6.710 9.634 -14.350 1.00 84.19 165 ALA A C 1
ATOM 1309 O O . ALA A 1 165 ? -6.649 9.531 -15.571 1.00 84.19 165 ALA A O 1
ATOM 1310 N N . SER A 1 166 ? -5.676 10.087 -13.630 1.00 85.38 166 SER A N 1
ATOM 1311 C CA . SER A 1 166 ? -4.403 10.500 -14.237 1.00 85.38 166 SER A CA 1
ATOM 1312 C C . SER A 1 166 ? -3.369 9.381 -14.379 1.00 85.38 166 SER A C 1
ATOM 1314 O O . SER A 1 166 ? -2.468 9.489 -15.209 1.00 85.38 166 SER A O 1
ATOM 1316 N N . THR A 1 167 ? -3.456 8.329 -13.560 1.00 83.31 167 THR A N 1
ATOM 1317 C CA . THR A 1 167 ? -2.408 7.296 -13.470 1.00 83.31 167 THR A CA 1
ATOM 1318 C C . THR A 1 167 ? -2.793 6.007 -14.183 1.00 83.31 167 THR A C 1
ATOM 1320 O O . THR A 1 167 ? -1.911 5.297 -14.667 1.00 83.31 167 THR A O 1
ATOM 1323 N N . PHE A 1 168 ? -4.087 5.686 -14.231 1.00 84.50 168 PHE A N 1
ATOM 1324 C CA . PHE A 1 168 ? -4.571 4.472 -14.871 1.00 84.50 168 PHE A CA 1
ATOM 1325 C C . PHE A 1 168 ? -4.600 4.680 -16.382 1.00 84.50 168 PHE A C 1
ATOM 1327 O O . PHE A 1 168 ? -5.063 5.705 -16.880 1.00 84.50 168 PHE A O 1
ATOM 1334 N N . ALA A 1 169 ? -4.108 3.684 -17.110 1.00 82.31 169 ALA A N 1
ATOM 1335 C CA . ALA A 1 169 ? -4.184 3.680 -18.560 1.00 82.31 169 ALA A CA 1
ATOM 1336 C C . ALA A 1 169 ? -5.665 3.551 -18.992 1.00 82.31 169 ALA A C 1
ATOM 1338 O O . ALA A 1 169 ? -6.381 2.737 -18.401 1.00 82.31 169 ALA A O 1
ATOM 1339 N N . PRO A 1 170 ? -6.164 4.314 -19.981 1.00 76.44 170 PRO A N 1
ATOM 1340 C CA . PRO A 1 170 ? -7.561 4.226 -20.425 1.00 76.44 170 PRO A CA 1
ATOM 1341 C C . PRO A 1 170 ? -7.973 2.812 -20.857 1.00 76.44 170 PRO A C 1
ATOM 1343 O O . PRO A 1 170 ? -9.121 2.405 -20.685 1.00 76.44 170 PRO A O 1
ATOM 1346 N N . GLU A 1 171 ? -7.013 2.042 -21.370 1.00 78.62 171 GLU A N 1
ATOM 1347 C CA . GLU A 1 171 ? -7.187 0.673 -21.851 1.00 78.62 171 GLU A CA 1
ATOM 1348 C C . GLU A 1 171 ? -7.526 -0.305 -20.721 1.00 78.62 171 GLU A C 1
ATOM 1350 O O . GLU A 1 171 ? -8.000 -1.405 -20.973 1.00 78.62 171 GLU A O 1
ATOM 1355 N N . ILE A 1 172 ? -7.343 0.089 -19.460 1.00 75.44 172 ILE A N 1
ATOM 1356 C CA . ILE A 1 172 ? -7.627 -0.756 -18.298 1.00 75.44 172 ILE A CA 1
ATOM 1357 C C . ILE A 1 172 ? -9.122 -1.095 -18.160 1.00 75.44 172 ILE A C 1
ATOM 1359 O O . ILE A 1 172 ? -9.469 -2.075 -17.501 1.00 75.44 172 ILE A O 1
ATOM 1363 N N . LEU A 1 173 ? -9.990 -0.281 -18.776 1.00 70.44 173 LEU A N 1
ATOM 1364 C CA . LEU A 1 173 ? -11.439 -0.484 -18.837 1.00 70.44 173 LEU A CA 1
ATOM 1365 C C . LEU A 1 173 ? -11.854 -1.442 -19.966 1.00 70.44 173 LEU A C 1
ATOM 1367 O O . LEU A 1 173 ? -12.943 -2.008 -19.903 1.00 70.44 173 LEU A O 1
ATOM 1371 N N . SER A 1 174 ? -11.018 -1.614 -20.994 1.00 70.25 174 SER A N 1
ATOM 1372 C CA . SER A 1 174 ? -11.294 -2.470 -22.157 1.00 70.25 174 SER A CA 1
ATOM 1373 C C . SER A 1 174 ? -10.510 -3.788 -22.144 1.00 70.25 174 SER A C 1
ATOM 1375 O O . SER A 1 174 ? -11.026 -4.792 -22.629 1.00 70.25 174 SER A O 1
ATOM 1377 N N . ASP A 1 175 ? -9.310 -3.809 -21.560 1.00 69.00 175 ASP A N 1
ATOM 1378 C CA . ASP A 1 175 ? -8.444 -4.981 -21.369 1.00 69.00 175 ASP A CA 1
ATOM 1379 C C . ASP A 1 175 ? -8.210 -5.217 -19.866 1.00 69.00 175 ASP A C 1
ATOM 1381 O O . ASP A 1 175 ? -7.134 -5.004 -19.294 1.00 69.00 175 ASP A O 1
ATOM 1385 N N . SER A 1 176 ? -9.297 -5.569 -19.178 1.00 72.75 176 SER A N 1
ATOM 1386 C CA . SER A 1 176 ? -9.282 -5.773 -17.733 1.00 72.75 176 SER A CA 1
ATOM 1387 C C . SER A 1 176 ? -8.607 -7.098 -17.368 1.00 72.75 176 SER A C 1
ATOM 1389 O O . SER A 1 176 ? -8.931 -8.145 -17.931 1.00 72.75 176 SER A O 1
ATOM 1391 N N . ASN A 1 177 ? -7.737 -7.084 -16.360 1.00 86.12 177 ASN A N 1
ATOM 1392 C CA . ASN A 1 177 ? -7.232 -8.299 -15.723 1.00 86.12 177 ASN A CA 1
ATOM 1393 C C . ASN A 1 177 ? -7.904 -8.513 -14.354 1.00 86.12 177 ASN A C 1
ATOM 1395 O O . ASN A 1 177 ? -8.564 -7.615 -13.834 1.00 86.12 177 ASN A O 1
ATOM 1399 N N . ASP A 1 178 ? -7.691 -9.680 -13.740 1.00 87.06 178 ASP A N 1
ATOM 1400 C CA . ASP A 1 178 ? -8.303 -10.042 -12.449 1.00 87.06 178 ASP A CA 1
ATOM 1401 C C . ASP A 1 178 ? -8.058 -9.015 -11.327 1.00 87.06 178 ASP A C 1
ATOM 1403 O O . ASP A 1 178 ? -8.896 -8.856 -10.443 1.00 87.06 178 ASP A O 1
ATOM 1407 N N . VAL A 1 179 ? -6.920 -8.308 -11.350 1.00 89.31 179 VAL A N 1
ATOM 1408 C CA . VAL A 1 179 ? -6.584 -7.274 -10.356 1.00 89.31 179 VAL A CA 1
ATOM 1409 C C . VAL A 1 179 ? -7.444 -6.037 -10.562 1.00 89.31 179 VAL A C 1
ATOM 1411 O O . VAL A 1 179 ? -8.046 -5.543 -9.611 1.00 89.31 179 VAL A O 1
ATOM 1414 N N . ASN A 1 180 ? -7.525 -5.560 -11.802 1.00 86.44 180 ASN A N 1
ATOM 1415 C CA . ASN A 1 180 ? -8.314 -4.383 -12.144 1.00 86.44 180 ASN A CA 1
ATOM 1416 C C . ASN A 1 180 ? -9.807 -4.653 -11.935 1.00 86.44 180 ASN A C 1
ATOM 1418 O O . ASN A 1 180 ? -10.494 -3.811 -11.369 1.00 86.44 180 ASN A O 1
ATOM 1422 N N . ASN A 1 181 ? -10.286 -5.846 -12.300 1.00 88.19 181 ASN A N 1
ATOM 1423 C CA . ASN A 1 181 ? -11.670 -6.259 -12.062 1.00 88.19 181 ASN A CA 1
ATOM 1424 C C . ASN A 1 181 ? -12.014 -6.250 -10.575 1.00 88.19 181 ASN A C 1
ATOM 1426 O O . ASN A 1 181 ? -12.955 -5.569 -10.176 1.00 88.19 181 ASN A O 1
ATOM 1430 N N . ALA A 1 182 ? -11.197 -6.903 -9.742 1.00 89.38 182 ALA A N 1
ATOM 1431 C CA . ALA A 1 182 ? -11.398 -6.887 -8.296 1.00 89.38 182 ALA A CA 1
ATOM 1432 C C . ALA A 1 182 ? -11.349 -5.460 -7.719 1.00 89.38 182 ALA A C 1
ATOM 1434 O O . ALA A 1 182 ? -12.109 -5.129 -6.811 1.00 89.38 182 ALA A O 1
ATOM 1435 N N . PHE A 1 183 ? -10.483 -4.590 -8.250 1.00 89.19 183 PHE A N 1
ATOM 1436 C CA . PHE A 1 183 ? -10.405 -3.199 -7.805 1.00 89.19 183 PHE A CA 1
ATOM 1437 C C . PHE A 1 183 ? -11.635 -2.382 -8.216 1.00 89.19 183 PHE A C 1
ATOM 1439 O O . PHE A 1 183 ? -12.162 -1.630 -7.403 1.00 89.19 183 PHE A O 1
ATOM 1446 N N . PHE A 1 184 ? -12.138 -2.523 -9.441 1.00 85.88 184 PHE A N 1
ATOM 1447 C CA . PHE A 1 184 ? -13.324 -1.785 -9.876 1.00 85.88 184 PHE A CA 1
ATOM 1448 C C . PHE A 1 184 ? -14.606 -2.296 -9.217 1.00 85.88 184 PHE A C 1
ATOM 1450 O O . PHE A 1 184 ? -15.441 -1.477 -8.839 1.00 85.88 184 PHE A O 1
ATOM 1457 N N . GLU A 1 185 ? -14.742 -3.602 -8.980 1.00 85.25 185 GLU A N 1
ATOM 1458 C CA . GLU A 1 185 ? -15.829 -4.153 -8.154 1.00 85.25 185 GLU A CA 1
ATOM 1459 C C . GLU A 1 185 ? -15.792 -3.608 -6.721 1.00 85.25 185 GLU A C 1
ATOM 1461 O O . GLU A 1 185 ? -16.832 -3.371 -6.109 1.00 85.25 185 GLU A O 1
ATOM 1466 N N . PHE A 1 186 ? -14.592 -3.354 -6.203 1.00 81.75 186 PHE A N 1
ATOM 1467 C CA . PHE A 1 186 ? -14.367 -2.733 -4.906 1.00 81.75 186 PHE A CA 1
ATOM 1468 C C . PHE A 1 186 ? -14.703 -1.225 -4.888 1.00 81.75 186 PHE A C 1
ATOM 1470 O O . PHE A 1 186 ? -15.356 -0.748 -3.958 1.00 81.75 186 PHE A O 1
ATOM 1477 N N . VAL A 1 187 ? -14.297 -0.463 -5.913 1.00 80.69 187 VAL A N 1
ATOM 1478 C CA . VAL A 1 187 ? -14.476 1.003 -5.984 1.00 80.69 187 VAL A CA 1
ATOM 1479 C C . VAL A 1 187 ? -15.889 1.413 -6.412 1.00 80.69 187 VAL A C 1
ATOM 1481 O O . VAL A 1 187 ? -16.414 2.413 -5.920 1.00 80.69 187 VAL A O 1
ATOM 1484 N N . LEU A 1 188 ? -16.534 0.682 -7.321 1.00 75.94 188 LEU A N 1
ATOM 1485 C CA . LEU A 1 188 ? -17.806 1.101 -7.920 1.00 75.94 188 LEU A CA 1
ATOM 1486 C C . LEU A 1 188 ? -18.938 1.284 -6.883 1.00 75.94 188 LEU A C 1
ATOM 1488 O O . LEU A 1 188 ? -19.582 2.337 -6.895 1.00 75.94 188 LEU A O 1
ATOM 1492 N N . PRO A 1 189 ? -19.166 0.359 -5.927 1.00 74.50 189 PRO A N 1
ATOM 1493 C CA . PRO A 1 189 ? -20.178 0.540 -4.884 1.00 74.50 189 PRO A CA 1
ATOM 1494 C C . PRO A 1 189 ? -19.869 1.717 -3.952 1.00 74.50 189 PRO A C 1
ATOM 1496 O O . PRO A 1 189 ? -20.780 2.325 -3.390 1.00 74.50 189 PRO A O 1
ATOM 1499 N N . LEU A 1 190 ? -18.583 2.020 -3.775 1.00 73.38 190 LEU A N 1
ATOM 1500 C CA . LEU A 1 190 ? -18.076 3.114 -2.957 1.00 73.38 190 LEU A CA 1
ATOM 1501 C C . LEU A 1 190 ? -18.477 4.439 -3.610 1.00 73.38 190 LEU A C 1
ATOM 1503 O O . LEU A 1 190 ? -19.230 5.205 -3.013 1.00 73.38 190 LEU A O 1
ATOM 1507 N N . LEU A 1 191 ? -18.107 4.640 -4.878 1.00 69.56 191 LEU A N 1
ATOM 1508 C CA . LEU A 1 191 ? -18.462 5.835 -5.648 1.00 69.56 191 LEU A CA 1
ATOM 1509 C C . LEU A 1 191 ? -19.977 6.065 -5.696 1.00 69.56 191 LEU A C 1
ATOM 1511 O O . LEU A 1 191 ? -20.428 7.171 -5.409 1.00 69.56 191 LEU A O 1
ATOM 1515 N N . VAL A 1 192 ? -20.778 5.028 -5.966 1.00 69.31 192 VAL A N 1
ATOM 1516 C CA . VAL A 1 192 ? -22.249 5.149 -5.995 1.00 69.31 192 VAL A CA 1
ATOM 1517 C C . VAL A 1 192 ? -22.801 5.635 -4.651 1.00 69.31 192 VAL A C 1
ATOM 1519 O O . VAL A 1 192 ? -23.646 6.529 -4.619 1.00 69.31 192 VAL A O 1
ATOM 1522 N N . LYS A 1 193 ? -22.314 5.097 -3.525 1.00 67.62 193 LYS A N 1
ATOM 1523 C CA . LYS A 1 193 ? -22.745 5.537 -2.188 1.00 67.62 193 LYS A CA 1
ATOM 1524 C C . LYS A 1 193 ? -22.355 6.987 -1.893 1.00 67.62 193 LYS A C 1
ATOM 1526 O O . LYS A 1 193 ? -23.127 7.678 -1.230 1.00 67.62 193 LYS A O 1
ATOM 1531 N N . PHE A 1 194 ? -21.202 7.447 -2.379 1.00 65.50 194 PHE A N 1
ATOM 1532 C CA . PHE A 1 194 ? -20.776 8.840 -2.225 1.00 65.50 194 PHE A CA 1
ATOM 1533 C C . PHE A 1 194 ? -21.626 9.800 -3.064 1.00 65.50 194 PHE A C 1
ATOM 1535 O O . PHE A 1 194 ? -22.140 10.768 -2.511 1.00 65.50 194 PHE A O 1
ATOM 1542 N N . PHE A 1 195 ? -21.882 9.491 -4.339 1.00 60.66 195 PHE A N 1
ATOM 1543 C CA . PHE A 1 195 ? -22.758 10.311 -5.188 1.00 60.66 195 PHE A CA 1
ATOM 1544 C C . PHE A 1 195 ? -24.186 10.422 -4.631 1.00 60.66 195 PHE A C 1
ATOM 1546 O O . PHE A 1 195 ? -24.766 11.505 -4.606 1.00 60.66 195 PHE A O 1
ATOM 1553 N N . VAL A 1 196 ? -24.751 9.320 -4.120 1.00 60.28 196 VAL A N 1
ATOM 1554 C CA . VAL A 1 196 ? -26.086 9.331 -3.492 1.00 60.28 196 VAL A CA 1
ATOM 1555 C C . VAL A 1 196 ? -26.110 10.152 -2.199 1.00 60.28 196 VAL A C 1
ATOM 1557 O O . VAL A 1 196 ? -27.148 10.721 -1.863 1.00 60.28 196 VAL A O 1
ATOM 1560 N N . ARG A 1 197 ? -24.998 10.210 -1.458 1.00 59.66 197 ARG A N 1
ATOM 1561 C CA . ARG A 1 197 ? -24.882 11.031 -0.248 1.00 59.66 197 ARG A CA 1
ATOM 1562 C C . ARG A 1 197 ? -24.829 12.520 -0.590 1.00 59.66 197 ARG A C 1
ATOM 1564 O O . ARG A 1 197 ? -25.611 13.264 -0.016 1.00 59.66 197 ARG A O 1
ATOM 1571 N N . GLU A 1 198 ? -24.015 12.934 -1.563 1.00 57.50 198 GLU A N 1
ATOM 1572 C CA . GLU A 1 198 ? -23.968 14.345 -1.987 1.00 57.50 198 GLU A CA 1
ATOM 1573 C C . GLU A 1 198 ? -25.315 14.845 -2.521 1.00 57.50 198 GLU A C 1
ATOM 1575 O O . GLU A 1 198 ? -25.722 15.957 -2.209 1.00 57.50 198 GLU A O 1
ATOM 1580 N N . MET A 1 199 ? -26.065 14.010 -3.248 1.00 49.06 199 MET A N 1
ATOM 1581 C CA . MET A 1 199 ? -27.408 14.370 -3.722 1.00 49.06 199 MET A CA 1
ATOM 1582 C C . MET A 1 199 ? -28.462 14.526 -2.614 1.00 49.06 199 MET A C 1
ATOM 1584 O O . MET A 1 199 ? -29.537 15.049 -2.889 1.00 49.06 199 MET A O 1
ATOM 1588 N N . LYS A 1 200 ? -28.212 14.021 -1.400 1.00 51.47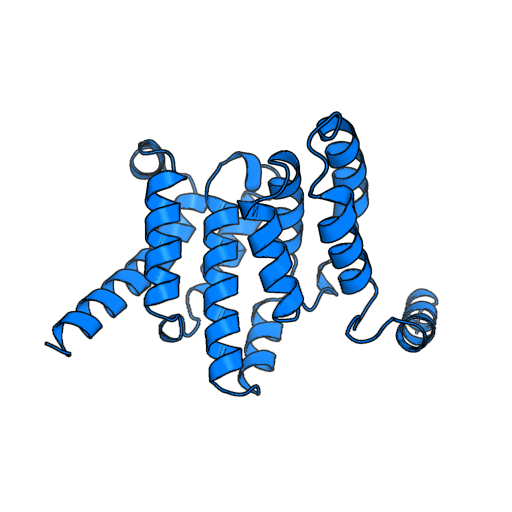 200 LYS A N 1
ATOM 1589 C CA . LYS A 1 200 ? -29.124 14.178 -0.253 1.00 51.47 200 LYS A CA 1
ATOM 1590 C C . LYS A 1 2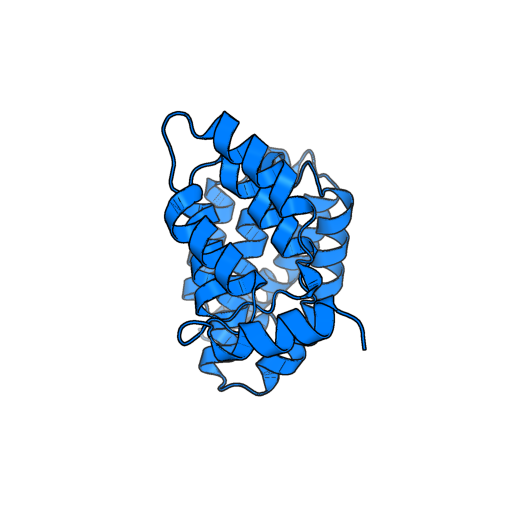00 ? -28.808 15.399 0.605 1.00 51.47 200 LYS A C 1
ATOM 1592 O O . LYS A 1 200 ? -29.666 15.805 1.382 1.00 51.47 200 LYS A O 1
ATOM 1597 N N . ASP A 1 201 ? -27.598 15.936 0.479 1.00 51.06 201 ASP A N 1
ATOM 1598 C CA . ASP A 1 201 ? -27.129 17.114 1.211 1.00 51.06 201 ASP A CA 1
ATOM 1599 C C . ASP A 1 201 ? -27.353 18.424 0.405 1.00 51.06 201 ASP A C 1
ATOM 1601 O O . ASP A 1 201 ? -26.916 19.494 0.834 1.00 51.06 201 ASP A O 1
ATOM 1605 N N . ILE A 1 202 ? -28.058 18.339 -0.739 1.00 45.06 202 ILE A N 1
ATOM 1606 C CA . ILE A 1 202 ? -28.553 19.438 -1.599 1.00 45.06 202 ILE A CA 1
ATOM 1607 C C . ILE A 1 202 ? -30.082 19.480 -1.519 1.00 45.06 202 ILE A C 1
ATOM 1609 O O . ILE A 1 202 ? -30.633 20.599 -1.413 1.00 45.06 202 ILE A O 1
#

Organism: NCBI:txid637853

InterPro domains:
  IPR059030 Epg5-like, central TPR repeats [PF26103] (3-94)

Radius of gyration: 17.64 Å; chains: 1; bounding box: 50×40×47 Å

pLDDT: mean 83.93, std 11.93, range [45.06, 97.06]